Protein 7MIA (pdb70)

Secondary structure (DSSP, 8-state):
--HHHHH-TTEEEEEEEHHHHS---B-TTTT-SEEEEE-SPPP-PPP-TTS-HHHHHHHHHH---HHHHHHHHHHHS-HHHH-SS-HHHH---HHHHHHHHHHHTEEEEEEETTEEEEEEBTT-SEEEEEE----------TT---/---HHHHH-TTEEEEEEEHHHHS---B-TTTT-SEEEEE-SS---PPP-TTS-HHHHHHHHHH---HHHHHHHHHHHS-HHHH-SS-TTTT---HHHHHHHHHHHTEEEEEE-SS-EEEEEBTT-SEEEEEE----------TT---

Solvent-accessible surface area: 16242 Å² total; per-residue (Å²): 179,38,64,126,13,85,80,12,113,1,10,51,41,97,48,50,48,0,71,93,50,40,152,41,47,24,17,102,79,5,4,37,31,85,0,33,36,38,50,50,72,60,33,103,23,102,71,5,89,100,12,14,100,19,0,62,27,0,22,145,52,38,65,24,33,40,101,2,0,22,10,0,0,23,26,24,0,0,35,14,26,0,37,94,68,33,5,67,109,136,2,19,67,61,57,9,0,0,0,0,0,85,12,13,32,0,30,0,107,15,46,39,170,108,36,76,74,57,16,0,12,108,97,14,121,36,162,31,74,26,190,97,85,65,78,148,209,71,184,74,76,153,146,114,90,215,132,134,32,63,132,15,89,83,11,121,9,14,43,45,95,45,50,44,0,76,83,44,11,149,46,48,26,18,100,73,4,3,36,30,74,0,30,36,31,70,80,88,66,16,112,30,104,43,6,75,206,12,10,95,20,0,64,27,0,21,149,39,3,24,2,40,32,157,20,0,17,55,12,0,8,50,34,0,0,44,15,29,1,47,95,64,41,6,60,101,134,4,22,70,58,62,12,0,2,0,0,0,26,35,3,30,1,55,0,102,15,42,43,111,108,37,86,67,60,14,0,12,107,96,21,85,4,77,30,76,24,186,108,84,94,82,151,201,125,179,58,65,160,134,113,95,220

Nearest PDB structures (foldseek):
  7mia-assembly1_A  TM=1.007E+00  e=8.348E-33  Maize rayado fino virus
  7mic-assembly1_A  TM=9.103E-01  e=9.115E-27  Maize rayado fino virus
  6ypt-assembly2_C  TM=9.401E-01  e=1.972E-14  Turnip yellow mosaic virus
  5lwa-assembly2_B  TM=9.286E-01  e=6.492E-14  Turnip yellow mosaic virus
  7pl7-assembly1_A  TM=3.469E-01  e=1.023E+00  Saccharomyces cerevisiae

Organism: Maize rayado fino virus (isolate Costa Rica/Guapiles) (NCBI:txid652669)

Structure (mmCIF, N/CA/C/O backbone):
data_7MIA
#
_entry.id   7MIA
#
_cell.length_a   43.197
_cell.length_b   73.255
_cell.length_c   54.336
_cell.angle_alpha   90.000
_cell.angle_beta   90.940
_cell.angle_gamma   90.000
#
_symmetry.space_group_name_H-M   'P 1 21 1'
#
loop_
_entity.id
_entity.type
_entity.pdbx_description
1 polymer 'RNA replication protein'
2 water water
#
loop_
_atom_site.group_PDB
_atom_site.id
_atom_site.type_symbol
_atom_site.label_atom_id
_atom_site.label_alt_id
_atom_site.label_comp_id
_atom_site.label_asym_id
_atom_site.label_entity_id
_atom_site.label_seq_id
_atom_site.pdbx_PDB_ins_code
_atom_site.Cartn_x
_atom_site.Cartn_y
_atom_site.Cartn_z
_atom_site.occupancy
_atom_site.B_iso_or_equiv
_atom_site.auth_seq_id
_atom_site.auth_comp_id
_atom_site.auth_asym_id
_atom_site.auth_atom_id
_atom_site.pdbx_PDB_model_num
ATOM 1 N N . ASP A 1 9 ? -5.78952 -8.61990 14.64713 1.000 47.40438 9 ASP A N 1
ATOM 2 C CA . ASP A 1 9 ? -5.40661 -10.02009 14.79634 1.000 47.78115 9 ASP A CA 1
ATOM 3 C C . ASP A 1 9 ? -4.61934 -10.22853 16.08649 1.000 44.79064 9 ASP A C 1
ATOM 4 O O . ASP A 1 9 ? -3.47447 -9.79573 16.19671 1.000 50.37731 9 ASP A O 1
ATOM 9 N N . THR A 1 10 ? -5.23301 -10.90407 17.05831 1.000 44.36183 10 THR A N 1
ATOM 10 C CA . THR A 1 10 ? -4.63356 -11.11859 18.37141 1.000 38.41670 10 THR A CA 1
ATOM 11 C C . THR A 1 10 ? -4.36952 -12.59645 18.63394 1.000 36.09866 10 THR A C 1
ATOM 12 O O . THR A 1 10 ? -4.36196 -13.02932 19.78609 1.000 33.07762 10 THR A O 1
ATOM 16 N N . ALA A 1 11 ? -4.15493 -13.37747 17.57192 1.000 36.58497 11 ALA A N 1
ATOM 17 C CA . ALA A 1 11 ? -4.01385 -14.82380 17.71480 1.000 35.88690 11 ALA A CA 1
ATOM 18 C C . ALA A 1 11 ? -2.89454 -15.18484 18.68619 1.000 31.89289 11 ALA A C 1
ATOM 19 O O . ALA A 1 11 ? -3.11313 -15.92056 19.65716 1.000 26.97749 11 ALA A O 1
ATOM 21 N N . ARG A 1 12 ? -1.68429 -14.66763 18.44502 1.000 29.23183 12 ARG A N 1
ATOM 22 C CA . ARG A 1 12 ? -0.55788 -14.99825 19.31427 1.000 30.43755 12 ARG A CA 1
ATOM 23 C C . ARG A 1 12 ? -0.79177 -14.48964 20.73166 1.000 24.09261 12 ARG A C 1
ATOM 24 O O . ARG A 1 12 ? -0.43428 -15.15472 21.70951 1.000 23.57500 12 ARG A O 1
ATOM 32 N N . LEU A 1 13 ? -1.40963 -13.31860 20.85684 1.000 25.73737 13 LEU A N 1
ATOM 33 C CA . LEU A 1 13 ? -1.64244 -12.72463 22.16730 1.000 22.32990 13 LEU A CA 1
ATOM 34 C C . 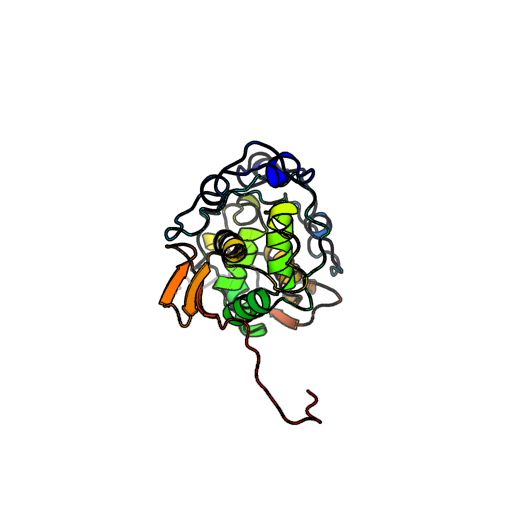LEU A 1 13 ? -2.69124 -13.50613 22.96431 1.000 23.29323 13 LEU A C 1
ATOM 35 O O . LEU A 1 13 ? -2.55536 -13.68043 24.18523 1.000 21.58382 13 LEU A O 1
ATOM 40 N N . ASP A 1 14 ? -3.75660 -13.97164 22.30168 1.000 22.50368 14 ASP A N 1
ATOM 41 C CA . ASP A 1 14 ? -4.74975 -14.77745 23.00702 1.000 23.15530 14 ASP A CA 1
ATOM 42 C C . ASP A 1 14 ? -4.18175 -16.13060 23.43506 1.000 20.14140 14 ASP A C 1
ATOM 43 O O . ASP A 1 14 ? -4.60787 -16.68211 24.45814 1.000 23.14216 14 ASP A O 1
ATOM 48 N N . ALA A 1 15 ? -3.21609 -16.66513 22.68837 1.000 22.06552 15 ALA A N 1
ATOM 49 C CA . ALA A 1 15 ? -2.61003 -17.96310 22.96892 1.000 20.11333 15 ALA A CA 1
ATOM 50 C C . ALA A 1 15 ? -1.39599 -17.88960 23.88680 1.000 22.64299 15 ALA A C 1
ATOM 51 O O . ALA A 1 15 ? -0.84768 -18.94159 24.24985 1.000 20.32605 15 ALA A O 1
ATOM 53 N N . ASP A 1 16 ? -0.97098 -16.69375 24.26102 1.000 20.98330 16 ASP A N 1
ATOM 54 C CA . ASP A 1 16 ? 0.25012 -16.48325 25.04410 1.000 20.29924 16 ASP A CA 1
ATOM 55 C C . ASP A 1 16 ? 0.11496 -17.06641 26.44344 1.000 16.74131 16 ASP A C 1
ATOM 56 O O . ASP A 1 16 ? -0.70400 -16.56991 27.23124 1.000 17.06655 16 ASP A O 1
ATOM 61 N N . PRO A 1 17 ? 0.90819 -18.07712 26.82345 1.000 17.29478 17 PRO A N 1
ATOM 62 C CA . PRO A 1 17 ? 0.78441 -18.60857 28.19025 1.000 18.63577 17 PRO A CA 1
ATOM 63 C C . PRO A 1 17 ? 1.28455 -17.65462 29.26868 1.000 20.55790 17 PRO A C 1
ATOM 64 O O . PRO A 1 17 ? 0.97102 -17.87908 30.44250 1.000 19.78567 17 PRO A O 1
ATOM 68 N N . SER A 1 18 ? 1.99954 -16.58113 28.91391 1.000 18.31298 18 SER A N 1
ATOM 69 C CA . SER A 1 18 ? 2.48197 -15.60311 29.88807 1.000 20.84374 18 SER A CA 1
ATOM 70 C C . SER A 1 18 ? 1.52477 -14.43222 30.08684 1.000 23.03598 18 SER A C 1
ATOM 71 O O . SER A 1 18 ? 1.85579 -13.51275 30.84677 1.000 24.04721 18 SER A O 1
ATOM 74 N N . ALA A 1 19 ? 0.36666 -14.43484 29.42274 1.000 18.77040 19 ALA A N 1
ATOM 75 C CA . ALA A 1 19 ? -0.62679 -13.37277 29.50989 1.000 23.96774 19 ALA A CA 1
ATOM 76 C C . ALA A 1 19 ? -1.85877 -13.81077 30.30363 1.000 24.94334 19 ALA A C 1
ATOM 77 O O . ALA A 1 19 ? -2.16295 -15.00065 30.42795 1.000 23.63280 19 ALA A O 1
ATOM 79 N N . SER A 1 20 ? -2.58562 -12.82209 30.82172 1.000 20.65328 20 SER A N 1
ATOM 80 C CA . SER A 1 20 ? -3.82955 -13.08198 31.53657 1.000 27.98094 20 SER A CA 1
ATOM 81 C C . SER A 1 20 ? -4.79889 -11.93048 31.29570 1.000 23.51881 20 SER A C 1
ATOM 82 O O . SER A 1 20 ? -4.40831 -10.85202 30.84805 1.000 21.32334 20 SER A O 1
ATOM 85 N N . GLY A 1 21 ? -6.07816 -12.17002 31.58097 1.000 23.07028 21 GLY A N 1
ATOM 86 C CA . GLY A 1 21 ? -7.08640 -11.14049 31.43104 1.000 26.71679 21 GLY A CA 1
ATOM 87 C C . GLY A 1 21 ? -7.35039 -10.74709 29.98754 1.000 24.45814 21 GLY A C 1
ATOM 88 O O . GLY A 1 21 ? -6.82783 -11.35759 29.05227 1.000 25.37744 21 GLY A O 1
ATOM 89 N N . PRO A 1 22 ? -8.16583 -9.71489 29.77860 1.000 23.59728 22 PRO A N 1
ATOM 90 C CA . PRO A 1 22 ? -8.57591 -9.35939 28.41968 1.000 24.81890 22 PRO A CA 1
ATOM 91 C C . PRO A 1 22 ? -7.51399 -8.56066 27.68340 1.000 24.87897 22 PRO A C 1
ATOM 92 O O . PRO A 1 22 ? -6.61009 -7.96640 28.27399 1.000 23.14922 22 PRO A O 1
ATOM 96 N N . VAL A 1 23 ? -7.64857 -8.57356 26.36315 1.000 22.23641 23 VAL A N 1
ATOM 97 C CA . VAL A 1 23 ? -6.81756 -7.77610 25.48181 1.000 23.48432 23 VAL A CA 1
ATOM 98 C C . VAL A 1 23 ? -7.26962 -6.32873 25.57393 1.000 25.60149 23 VAL A C 1
ATOM 99 O O . VAL A 1 23 ? -8.47105 -6.04292 25.53643 1.000 22.36733 23 VAL A O 1
ATOM 103 N N . MET A 1 24 ? -6.31276 -5.40915 25.68713 1.000 20.99045 24 MET A N 1
ATOM 104 C CA . MET A 1 24 ? -6.62620 -3.98316 25.66131 1.000 25.96962 24 MET A CA 1
ATOM 105 C C . MET A 1 24 ? -5.36692 -3.23293 25.23893 1.000 20.32058 24 MET A C 1
ATOM 106 O O . MET A 1 24 ? -4.28561 -3.81538 25.12880 1.000 17.34252 24 MET A O 1
ATOM 111 N N . GLU A 1 25 ? -5.51894 -1.93606 24.97240 1.000 22.02040 25 GLU A N 1
ATOM 112 C CA . GLU A 1 25 ? -4.33948 -1.12461 24.67712 1.000 20.84954 25 GLU A CA 1
ATOM 113 C C . GLU A 1 25 ? -3.49014 -0.95464 25.93700 1.000 18.17381 25 GLU A C 1
ATOM 114 O O . GLU A 1 25 ? -4.00240 -0.90595 27.05595 1.000 19.09395 25 GLU A O 1
ATOM 120 N N . PHE A 1 26 ? -2.17034 -0.86686 25.75575 1.000 18.89498 26 PHE A N 1
ATOM 121 C CA . PHE A 1 26 ? -1.30494 -0.72201 26.92654 1.000 15.99876 26 PHE A CA 1
ATOM 122 C C . PHE A 1 26 ? -1.65367 0.53721 27.71878 1.000 17.03122 26 PHE A C 1
ATOM 123 O O . PHE A 1 26 ? -1.68356 0.51541 28.95581 1.000 16.85775 26 PHE A O 1
ATOM 131 N N . ARG A 1 27 ? -1.96556 1.63719 27.02315 1.000 16.45252 27 ARG A N 1
ATOM 132 C CA . ARG A 1 27 ? -2.34326 2.86533 27.72828 1.000 18.73384 27 ARG A CA 1
ATOM 133 C C . ARG A 1 27 ? -3.64685 2.73154 28.51000 1.000 18.92035 27 ARG A C 1
ATOM 134 O O . ARG A 1 27 ? -3.92681 3.58278 29.36185 1.000 20.28058 27 ARG A O 1
ATOM 142 N N . GLU A 1 28 ? -4.45014 1.69469 28.25076 1.000 19.16210 28 GLU A N 1
ATOM 143 C CA . GLU A 1 28 ? -5.59640 1.37930 29.09977 1.000 22.48794 28 GLU A CA 1
ATOM 144 C C . GLU A 1 28 ? -5.24393 0.41918 30.22963 1.000 26.26668 28 GLU A C 1
ATOM 145 O O . GLU A 1 28 ? -5.83537 0.49463 31.31660 1.000 22.83777 28 GLU A O 1
ATOM 151 N N . LEU A 1 29 ? -4.31189 -0.50165 29.97592 1.000 23.35041 29 LEU A N 1
ATOM 152 C CA . LEU A 1 29 ? -3.86162 -1.43080 31.00457 1.000 22.53817 29 LEU A CA 1
ATOM 153 C C . LEU A 1 29 ? -3.09513 -0.71545 32.11320 1.000 22.37250 29 LEU A C 1
ATOM 154 O O . LEU A 1 29 ? -3.29753 -1.00915 33.29595 1.000 20.81254 29 LEU A O 1
ATOM 159 N N . GLN A 1 30 ? -2.19285 0.20151 31.75338 1.000 17.44434 30 GLN A N 1
ATOM 160 C CA . GLN A 1 30 ? -1.40157 0.98047 32.71530 1.000 17.55281 30 GLN A CA 1
ATOM 161 C C . GLN A 1 30 ? -1.66211 2.45920 32.44025 1.000 22.81799 30 GLN A C 1
ATOM 162 O O . GLN A 1 30 ? -0.88585 3.10757 31.73221 1.000 16.61749 30 GLN A O 1
ATOM 168 N N . LYS A 1 31 ? -2.72937 2.99199 33.03304 1.000 19.52511 31 LYS A N 1
ATOM 169 C CA . LYS A 1 31 ? -3.15750 4.35064 32.71270 1.000 20.27298 31 LYS A CA 1
ATOM 170 C C . LYS A 1 31 ? -2.10340 5.37150 33.14293 1.000 17.92090 31 LYS A C 1
ATOM 171 O O . LYS A 1 31 ? -1.34788 5.16213 34.09591 1.000 18.69354 31 LYS A O 1
ATOM 177 N N . GLY A 1 32 ? -2.02981 6.47026 32.39725 1.000 18.70029 32 GLY A N 1
ATOM 178 C CA . GLY A 1 32 ? -1.05873 7.51253 32.68288 1.000 16.37159 32 GLY A CA 1
ATOM 179 C C . GLY A 1 32 ? -1.30478 8.67570 31.74388 1.000 18.81474 32 GLY A C 1
ATOM 180 O O . GLY A 1 32 ? -2.18038 8.62185 30.87624 1.000 18.36211 32 GLY A O 1
ATOM 181 N N . ALA A 1 33 ? -0.51015 9.73243 31.91577 1.000 17.31726 33 ALA A N 1
ATOM 182 C CA . ALA A 1 33 ? -0.65719 10.93494 31.08221 1.000 18.71564 33 ALA A CA 1
ATOM 183 C C . ALA A 1 33 ? 0.13221 10.80618 29.77233 1.000 21.40708 33 ALA A C 1
ATOM 184 O O . ALA A 1 33 ? 1.06302 11.56271 29.48660 1.000 17.22037 33 ALA A O 1
ATOM 186 N N . TYR A 1 34 ? -0.29257 9.84777 28.94763 1.000 18.05916 34 TYR A N 1
ATOM 187 C CA . TYR A 1 34 ? 0.43794 9.50744 27.73136 1.000 18.20133 34 TYR A CA 1
ATOM 188 C C . TYR A 1 34 ? 0.34489 10.60023 26.67003 1.000 20.93203 34 TYR A C 1
ATOM 189 O O . TYR A 1 34 ? -0.69518 11.24030 26.50742 1.000 20.38596 34 TYR A O 1
ATOM 198 N N . ILE A 1 35 ? 1.43229 10.77983 25.91985 1.000 16.73722 35 ILE A N 1
ATOM 199 C CA . ILE A 1 35 ? 1.44873 11.66392 24.75698 1.000 19.06245 35 ILE A CA 1
ATOM 200 C C . ILE A 1 35 ? 0.87867 10.87558 23.58389 1.000 19.54851 35 ILE A C 1
ATOM 201 O O . ILE A 1 35 ? 1.50407 9.92510 23.11338 1.000 20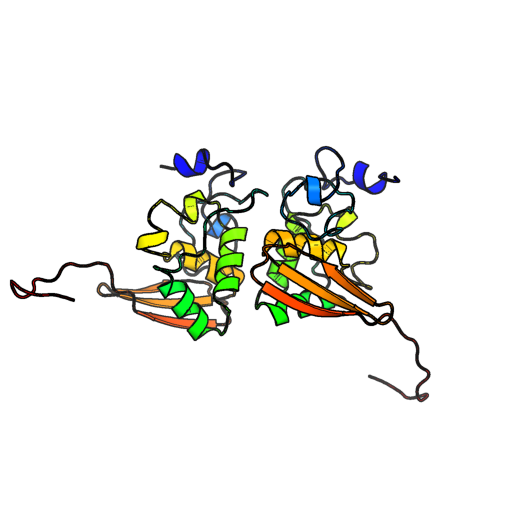.22734 35 ILE A O 1
ATOM 206 N N . GLU A 1 36 ? -0.31474 11.25092 23.12079 1.000 17.11047 36 GLU A N 1
ATOM 207 C CA . GLU A 1 36 ? -0.94695 10.52525 22.02257 1.000 21.64081 36 GLU A CA 1
ATOM 208 C C . GLU A 1 36 ? 0.03736 10.41228 20.85693 1.000 19.21591 36 GLU A C 1
ATOM 209 O O . GLU A 1 36 ? 0.69169 11.40442 20.51288 1.000 19.33715 36 GLU A O 1
ATOM 212 N N . PRO A 1 37 ? 0.19018 9.22737 20.23893 1.000 20.33314 37 PRO A N 1
ATOM 213 C CA . PRO A 1 37 ? -0.50866 7.94918 20.42989 1.000 20.32890 37 PRO A CA 1
ATOM 214 C C . PRO A 1 37 ? 0.26282 6.90123 21.26794 1.000 20.84251 37 PRO A C 1
ATOM 215 O O . PRO A 1 37 ? 0.04759 5.70211 21.04833 1.000 20.20402 37 PRO A O 1
ATOM 219 N N . THR A 1 38 ? 1.10446 7.34185 22.21290 1.000 19.69664 38 THR A N 1
ATOM 220 C CA . THR A 1 38 ? 1.91770 6.42098 23.00679 1.000 15.99720 38 THR A CA 1
ATOM 221 C C . THR A 1 38 ? 1.04796 5.36863 23.66789 1.000 19.15980 38 THR A C 1
ATOM 222 O O . THR A 1 38 ? 0.05503 5.69115 24.32158 1.000 16.70539 38 THR A O 1
ATOM 226 N N . GLY A 1 39 ? 1.43662 4.10570 23.49870 1.000 17.89246 39 GLY A N 1
ATOM 227 C CA . GLY A 1 39 ? 0.76717 3.03039 24.19841 1.000 16.69412 39 GLY A CA 1
ATOM 228 C C . GLY A 1 39 ? -0.49891 2.54341 23.54404 1.000 17.22606 39 GLY A C 1
ATOM 229 O O . GLY A 1 39 ? -1.27631 1.82179 24.18093 1.000 18.63510 39 GLY A O 1
ATOM 230 N N . ALA A 1 40 ? -0.73562 2.89701 22.27925 1.000 17.84538 40 ALA A N 1
ATOM 231 C CA . ALA A 1 40 ? -1.99274 2.48707 21.66228 1.000 22.21426 40 ALA A CA 1
ATOM 232 C C . ALA A 1 40 ? -2.01733 0.99221 21.33389 1.000 21.28889 40 ALA A C 1
ATOM 233 O O . ALA A 1 40 ? -3.10204 0.41966 21.19722 1.000 26.58285 40 ALA A O 1
ATOM 235 N N . PHE A 1 41 ? -0.85987 0.34018 21.26929 1.000 18.17336 41 PHE A N 1
ATOM 236 C CA . PHE A 1 41 ? -0.77964 -1.04085 20.80402 1.000 18.97825 41 PHE A CA 1
ATOM 237 C C . PHE A 1 41 ? -1.51215 -1.99673 21.75022 1.000 18.44166 41 PHE A C 1
ATOM 238 O O . PHE A 1 41 ? -1.60975 -1.76025 22.95637 1.000 19.31737 41 PHE A O 1
ATOM 246 N N . LEU A 1 42 ? -2.02576 -3.09653 21.19192 1.000 17.99305 42 LEU A N 1
ATOM 247 C CA . LEU A 1 42 ? -2.77844 -4.07446 21.97938 1.000 18.86122 42 LEU A CA 1
ATOM 248 C C . LEU A 1 42 ? -1.84646 -4.96156 22.79674 1.000 19.70327 42 LEU A C 1
ATOM 249 O O . LEU A 1 42 ? -0.76320 -5.34142 22.33336 1.000 18.37519 42 LEU A O 1
ATOM 254 N N . THR A 1 43 ? -2.28476 -5.31643 24.00521 1.000 17.21216 43 THR A N 1
ATOM 255 C CA . THR A 1 43 ? -1.47891 -6.13989 24.89996 1.000 14.79298 43 THR A CA 1
ATOM 256 C C . THR A 1 43 ? -2.40703 -6.85277 25.87710 1.000 16.50853 43 THR A C 1
ATOM 257 O O . THR A 1 43 ? -3.63318 -6.72662 25.81418 1.000 20.90101 43 THR A O 1
ATOM 261 N N . ARG A 1 44 ? -1.80660 -7.63526 26.76690 1.000 16.41690 44 ARG A N 1
ATOM 262 C CA . ARG A 1 44 ? -2.51532 -8.22578 27.88616 1.000 17.10956 44 ARG A CA 1
ATOM 263 C C . ARG A 1 44 ? -1.64392 -8.07249 29.11427 1.000 17.97402 44 ARG A C 1
ATOM 264 O O . ARG A 1 44 ? -0.43592 -7.87500 29.00998 1.000 18.43083 44 ARG A O 1
ATOM 272 N N . ALA A 1 45 ? -2.27315 -8.12849 30.28335 1.000 21.89530 45 ALA A N 1
ATOM 273 C CA . ALA A 1 45 ? -1.50032 -8.21838 31.51014 1.000 22.34799 45 ALA A CA 1
ATOM 274 C C . ALA A 1 45 ? -0.58032 -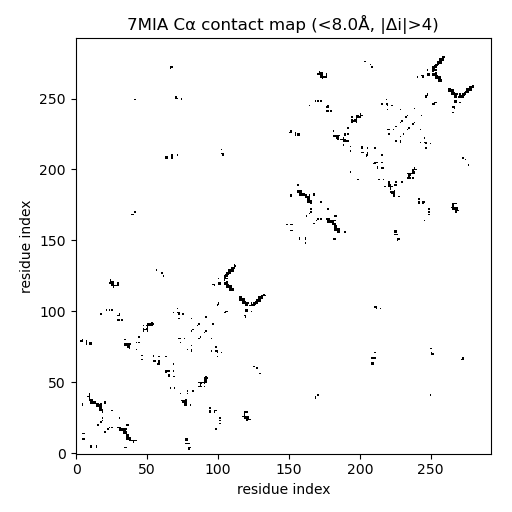9.42562 31.43817 1.000 26.15532 45 ALA A C 1
ATOM 275 O O . ALA A 1 45 ? -0.89980 -10.44044 30.81296 1.000 21.09290 45 ALA A O 1
ATOM 277 N N . ARG A 1 46 ? 0.59197 -9.29169 32.05109 1.000 24.47228 46 ARG A N 1
ATOM 278 C CA . ARG A 1 46 ? 1.49897 -10.41243 32.22953 1.000 28.55859 46 ARG A CA 1
ATOM 279 C C . ARG A 1 46 ? 1.12872 -11.13235 33.51467 1.000 30.74957 46 ARG A C 1
ATOM 280 O O . ARG A 1 46 ? 0.93639 -10.48879 34.55230 1.000 37.52604 46 ARG A O 1
ATOM 288 N N . ASN A 1 47 ? 1.02196 -12.45413 33.45130 1.000 27.96913 47 ASN A N 1
ATOM 289 C CA . ASN A 1 47 ? 0.81180 -13.22589 34.66742 1.000 34.55868 47 ASN A CA 1
ATOM 290 C C . ASN A 1 47 ? 2.16848 -13.57115 35.29780 1.000 38.22279 47 ASN A C 1
ATOM 291 O O . ASN A 1 47 ? 3.17671 -12.90043 35.04701 1.000 36.11987 47 ASN A O 1
ATOM 296 N N . SER A 1 48 ? 2.21436 -14.64327 36.09852 1.000 32.57527 48 SER A N 1
ATOM 297 C CA . SER A 1 48 ? 3.38219 -14.97164 36.91431 1.000 35.69641 48 SER A CA 1
ATOM 298 C C . SER A 1 48 ? 4.48939 -15.67966 36.14378 1.000 36.82823 48 SER A C 1
ATOM 299 O O . SER A 1 48 ? 5.60172 -15.80267 36.67553 1.000 33.44105 48 SER A O 1
ATOM 302 N N . VAL A 1 49 ? 4.20532 -16.18405 34.93906 1.000 32.37074 49 VAL A N 1
ATOM 303 C CA . VAL A 1 49 ? 5.20910 -16.91867 34.17782 1.000 35.38938 49 VAL A CA 1
ATOM 304 C C . VAL A 1 49 ? 6.43816 -16.04979 33.97439 1.000 34.66355 49 VAL A C 1
ATOM 305 O O . VAL A 1 49 ? 6.33582 -14.88837 33.56089 1.000 38.02440 49 VAL A O 1
ATOM 309 N N . SER A 1 50 ? 7.60985 -16.60309 34.29084 1.000 36.00195 50 SER A N 1
ATOM 310 C CA . SER A 1 50 ? 8.86278 -15.87074 34.13963 1.000 43.20916 50 SER A CA 1
ATOM 311 C C . SER A 1 50 ? 9.30970 -15.93308 32.68423 1.000 38.83316 50 SER A C 1
ATOM 312 O O . SER A 1 50 ? 9.27269 -17.00065 32.06026 1.000 37.49424 50 SER A O 1
ATOM 314 N N . SER A 1 51 ? 9.70027 -14.78718 32.13121 1.000 40.88957 51 SER A N 1
ATOM 315 C CA . SER A 1 51 ? 10.07198 -14.75300 30.72142 1.000 3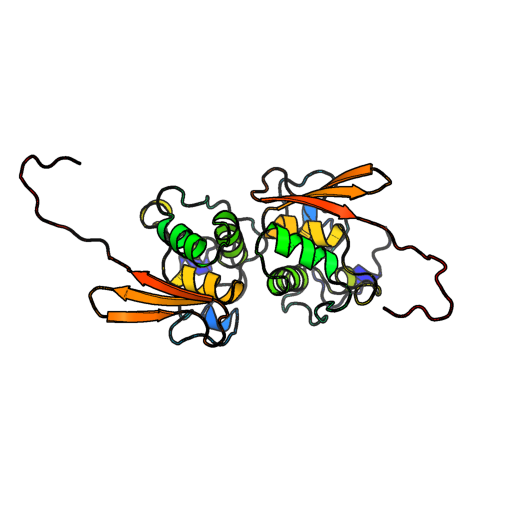6.53468 51 SER A CA 1
ATOM 316 C C . SER A 1 51 ? 11.37045 -15.49836 30.49189 1.000 36.80561 51 SER A C 1
ATOM 317 O O . SER A 1 51 ? 12.36936 -15.26545 31.18027 1.000 39.17352 51 SER A O 1
ATOM 320 N N . SER A 1 52 ? 11.35440 -16.39230 29.51241 1.000 38.16402 52 SER A N 1
ATOM 321 C CA . SER A 1 52 ? 12.59613 -16.97012 29.03308 1.000 44.47299 52 SER A CA 1
ATOM 322 C C . SER A 1 52 ? 13.34154 -16.02638 28.09718 1.000 42.87555 52 SER A C 1
ATOM 323 O O . SER A 1 52 ? 14.55800 -16.17920 27.92880 1.000 42.36370 52 SER A O 1
ATOM 326 N N . ILE A 1 53 ? 12.64457 -15.05366 27.50787 1.000 40.24676 53 ILE A N 1
ATOM 327 C CA . ILE A 1 53 ? 13.17509 -14.25258 26.40622 1.000 31.07393 53 ILE A CA 1
ATOM 328 C C . ILE A 1 53 ? 14.46884 -13.56775 26.82895 1.000 27.20999 53 ILE A C 1
ATOM 329 O O . ILE A 1 53 ? 14.47960 -12.75796 27.76854 1.000 26.86913 53 ILE A O 1
ATOM 334 N N . PRO A 1 54 ? 15.57721 -13.87184 26.16878 1.000 29.21438 54 PRO A N 1
ATOM 335 C CA . PRO A 1 54 ? 16.86132 -13.28846 26.56795 1.000 27.34328 54 PRO A CA 1
ATOM 336 C C . PRO A 1 54 ? 16.98290 -11.82635 26.15959 1.000 24.07785 54 PRO A C 1
ATOM 337 O O . PRO A 1 54 ? 16.36200 -11.35271 25.20086 1.000 25.14500 54 PRO A O 1
ATOM 341 N N . TYR A 1 55 ? 17.83664 -11.13072 26.89340 1.000 20.88420 55 TYR A N 1
ATOM 342 C CA . TYR A 1 55 ? 18.23278 -9.78080 26.53093 1.000 23.09453 55 TYR A CA 1
ATOM 343 C C . TYR A 1 55 ? 18.64857 -9.74266 25.05984 1.000 26.41768 55 TYR A C 1
ATOM 344 O O . TYR A 1 55 ? 19.42561 -10.60500 24.61835 1.000 21.66807 55 TYR A O 1
ATOM 353 N N . PRO A 1 56 ? 18.15019 -8.79006 24.26819 1.000 21.85126 56 PRO A N 1
ATOM 354 C CA . PRO A 1 56 ? 18.48324 -8.76474 22.82388 1.000 22.16269 56 PRO A CA 1
ATOM 355 C C . PRO A 1 56 ? 19.87535 -8.18879 22.58489 1.000 24.00248 56 PRO A C 1
ATOM 356 O O . PRO A 1 56 ? 20.06888 -7.04507 22.17044 1.000 19.67882 56 PRO A O 1
ATOM 360 N N . ALA A 1 57 ? 20.88341 -9.02085 22.86380 1.000 25.24358 57 ALA A N 1
ATOM 361 C CA . ALA A 1 57 ? 22.25769 -8.52884 22.94461 1.000 25.60993 57 ALA A CA 1
ATOM 362 C C . ALA A 1 57 ? 22.77028 -8.00765 21.60756 1.000 26.28620 57 ALA A C 1
ATOM 363 O O . ALA A 1 57 ? 23.61222 -7.10592 21.58443 1.000 29.98079 57 ALA A O 1
ATOM 365 N N . ARG A 1 58 ? 22.27635 -8.53869 20.49353 1.000 22.27705 58 ARG A N 1
ATOM 366 C CA . ARG A 1 58 ? 22.71158 -8.09589 19.17404 1.000 29.96986 58 ARG A CA 1
ATOM 367 C C . ARG A 1 58 ? 21.77040 -7.06790 18.54376 1.000 29.52113 58 ARG A C 1
ATOM 368 O O . ARG A 1 58 ? 21.98292 -6.67246 17.39207 1.000 30.51310 58 ARG A O 1
ATOM 370 N N . ALA A 1 59 ? 20.74905 -6.61356 19.26440 1.000 29.59941 59 ALA A N 1
ATOM 371 C CA . ALA A 1 59 ? 19.80946 -5.63687 18.71203 1.000 23.88198 59 ALA A CA 1
ATOM 372 C C . ALA A 1 59 ? 19.29502 -4.72323 19.82401 1.000 24.65054 59 ALA A C 1
ATOM 373 O O . ALA A 1 59 ? 18.09375 -4.49336 19.97122 1.000 22.48952 59 ALA A O 1
ATOM 375 N N . ALA A 1 60 ? 20.21113 -4.16748 20.60952 1.000 22.60439 60 ALA A N 1
ATOM 376 C CA . ALA A 1 60 ? 19.85791 -3.47282 21.83760 1.000 24.16914 60 ALA A CA 1
ATOM 377 C C . ALA A 1 60 ? 19.92502 -1.95442 21.70595 1.000 21.07177 60 ALA A C 1
ATOM 378 O O . ALA A 1 60 ? 19.93161 -1.26008 22.72655 1.000 22.22275 60 ALA A O 1
ATOM 380 N N . CYS A 1 61 ? 19.93995 -1.42195 20.47885 1.000 22.07212 61 CYS A N 1
ATOM 381 C CA . CYS A 1 61 ? 20.23598 0.00010 20.30425 1.000 24.07497 61 CYS A CA 1
ATOM 382 C C . CYS A 1 61 ? 19.24699 0.89274 21.05007 1.000 21.80282 61 CYS A C 1
ATOM 383 O O . CYS A 1 61 ? 19.63477 1.93824 21.58921 1.000 20.92132 61 CYS A O 1
ATOM 386 N N . LEU A 1 62 ? 17.96841 0.51404 21.10559 1.000 20.10712 62 LEU A N 1
ATOM 387 C CA . LEU A 1 62 ? 17.02572 1.39374 21.80195 1.000 19.05364 62 LEU A CA 1
ATOM 388 C C . LEU A 1 62 ? 17.29134 1.40190 23.29953 1.000 19.79637 62 LEU A C 1
ATOM 389 O O . LEU A 1 62 ? 17.21495 2.45566 23.94490 1.000 17.17331 62 LEU A O 1
ATOM 394 N N . LEU A 1 63 ? 17.58158 0.23303 23.87913 1.000 16.18780 63 LEU A N 1
ATOM 395 C CA . LEU A 1 63 ? 17.97029 0.19582 25.28642 1.000 19.12184 63 LEU A CA 1
ATOM 396 C C . LEU A 1 63 ? 19.22178 1.02557 25.53573 1.000 17.40049 63 LEU A C 1
ATOM 397 O O . LEU A 1 63 ? 19.30271 1.75042 26.52865 1.000 15.53073 63 LEU A O 1
ATOM 402 N N . VAL A 1 64 ? 20.22364 0.89710 24.66405 1.000 16.18761 64 VAL A N 1
ATOM 403 C CA . VAL A 1 64 ? 21.45181 1.66830 24.83043 1.000 18.33723 64 VAL A CA 1
ATOM 404 C C . VAL A 1 64 ? 21.15114 3.16363 24.78057 1.000 18.86266 64 VAL A C 1
ATOM 405 O O . VAL A 1 64 ? 21.62626 3.94160 25.61814 1.000 18.30692 64 VAL A O 1
ATOM 409 N N . ALA A 1 65 ? 20.33562 3.58763 23.81435 1.000 16.98028 65 ALA A N 1
ATOM 410 C CA . ALA A 1 65 ? 20.04192 5.01336 23.69302 1.000 16.76192 65 ALA A CA 1
ATOM 411 C C . ALA A 1 65 ? 19.36449 5.54868 24.95192 1.000 19.35994 65 ALA A C 1
ATOM 412 O O . ALA A 1 65 ? 19.73921 6.60874 25.47468 1.000 17.98780 65 ALA A O 1
ATOM 414 N N . VAL A 1 66 ? 18.34842 4.83503 25.44621 1.000 17.10617 66 VAL A N 1
ATOM 415 C CA . VAL A 1 66 ? 17.64108 5.28404 26.64570 1.000 16.34566 66 VAL A CA 1
ATOM 416 C C . VAL A 1 66 ? 18.55937 5.23619 27.86331 1.000 15.84060 66 VAL A C 1
ATOM 417 O O . VAL A 1 66 ? 18.50719 6.11025 28.73351 1.000 16.46680 66 VAL A O 1
ATOM 421 N N . SER A 1 67 ? 19.39995 4.20054 27.95460 1.000 17.73079 67 SER A N 1
ATOM 422 C CA . SER A 1 67 ? 20.35172 4.09840 29.05711 1.000 16.72737 67 SER A CA 1
ATOM 423 C C . SER A 1 67 ? 21.31244 5.28166 29.07231 1.000 18.77038 67 SER A C 1
ATOM 424 O O . SER A 1 67 ? 21.55960 5.88290 30.12203 1.000 19.81396 67 SER A O 1
ATOM 427 N N . GLN A 1 68 ? 21.88808 5.61395 27.91426 1.000 19.75241 68 GLN A N 1
ATOM 428 C CA . GLN A 1 68 ? 22.80207 6.75189 27.84716 1.000 21.00323 68 GLN A CA 1
ATOM 429 C C . GLN A 1 68 ? 22.10382 8.05744 28.21705 1.000 21.62331 68 GLN A C 1
ATOM 430 O O . GLN A 1 68 ? 22.71382 8.93487 28.84206 1.000 19.58961 68 GLN A O 1
ATOM 436 N N . ALA A 1 69 ? 20.82222 8.19657 27.86729 1.000 18.65467 69 ALA A N 1
ATOM 437 C CA . ALA A 1 69 ? 20.11815 9.44976 28.10911 1.000 22.01829 69 ALA A CA 1
ATOM 438 C C . ALA A 1 69 ? 19.74583 9.64413 29.57887 1.000 21.32036 69 ALA A C 1
ATOM 439 O O . ALA A 1 69 ? 19.64913 10.78461 30.03769 1.000 20.02279 69 ALA A O 1
ATOM 441 N N . THR A 1 70 ? 19.53768 8.55537 30.32244 1.000 17.19122 70 THR A N 1
ATOM 442 C CA . THR A 1 70 ? 18.93519 8.59673 31.64911 1.000 18.74928 70 THR A CA 1
ATOM 443 C C . THR A 1 70 ? 19.83008 8.07963 32.76220 1.000 20.45981 70 THR A C 1
ATOM 444 O O . THR A 1 70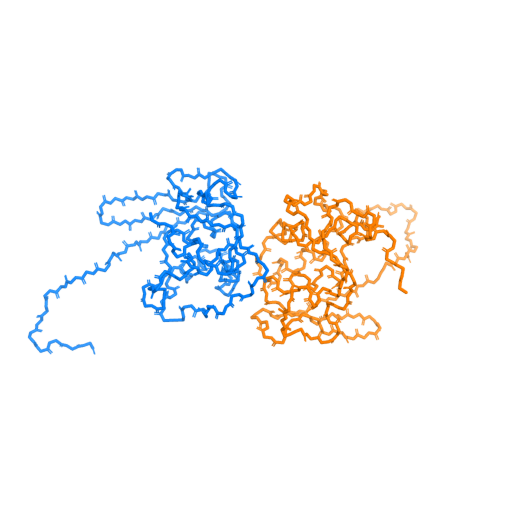 ? 19.48829 8.27394 33.93600 1.000 20.09871 70 THR A O 1
ATOM 448 N N . GLY A 1 71 ? 20.92080 7.37965 32.43809 1.000 18.52837 71 GLY A N 1
ATOM 449 C CA . GLY A 1 71 ? 21.69520 6.67631 33.43535 1.000 17.29866 71 GLY A CA 1
ATOM 450 C C . GLY A 1 71 ? 21.07356 5.38214 33.93202 1.000 24.08338 71 GLY A C 1
ATOM 451 O O . GLY A 1 71 ? 21.63186 4.75796 34.83855 1.000 20.08575 71 GLY A O 1
ATOM 452 N N . LEU A 1 72 ? 19.94075 4.96164 33.37798 1.000 15.66234 72 LEU A N 1
ATOM 453 C CA . LEU A 1 72 ? 19.32496 3.70557 33.78465 1.000 17.34675 72 LEU A CA 1
ATOM 454 C C . LEU A 1 72 ? 20.08607 2.53347 33.17239 1.000 16.12209 72 LEU A C 1
ATOM 455 O O . LEU A 1 72 ? 20.31466 2.52109 31.95448 1.000 17.07505 72 LEU A O 1
ATOM 460 N N . PRO A 1 73 ? 20.49339 1.53784 33.96726 1.000 18.61024 73 PRO A N 1
ATOM 461 C CA . PRO A 1 73 ? 21.21155 0.38894 33.39886 1.000 18.39125 73 PRO A CA 1
ATOM 462 C C . PRO A 1 73 ? 20.33888 -0.34741 32.39210 1.000 20.04526 73 PRO A C 1
ATOM 463 O O . PRO A 1 73 ? 19.12101 -0.43802 32.56061 1.000 16.47471 73 PRO A O 1
ATOM 467 N N . THR A 1 74 ? 20.96841 -0.86424 31.32630 1.000 17.86387 74 THR A N 1
ATOM 468 C CA . THR A 1 74 ? 20.18510 -1.55844 30.31131 1.000 15.93739 74 THR A CA 1
ATOM 469 C C . THR A 1 74 ? 19.49056 -2.78053 30.90042 1.000 17.40367 74 THR A C 1
ATOM 470 O O . THR A 1 74 ? 18.34931 -3.08880 30.53350 1.000 17.21145 74 THR A O 1
ATOM 474 N N . ARG A 1 75 ? 20.15624 -3.49416 31.82111 1.000 18.81528 75 ARG A N 1
ATOM 475 C CA . ARG A 1 75 ? 19.51177 -4.66918 32.41082 1.000 16.45812 75 ARG A CA 1
ATOM 476 C C . ARG A 1 75 ? 18.26153 -4.28391 33.19541 1.000 18.80917 75 ARG A C 1
ATOM 477 O O . ARG A 1 75 ? 17.30786 -5.07473 33.28019 1.000 15.85213 75 ARG A O 1
ATOM 485 N N . THR A 1 76 ? 18.23619 -3.06754 33.75223 1.000 12.68562 76 THR A N 1
ATOM 486 C CA . THR A 1 76 ? 17.05502 -2.61304 34.47648 1.000 16.41279 76 THR A CA 1
ATOM 487 C C . THR A 1 76 ? 15.91637 -2.30330 33.52003 1.000 14.83211 76 THR A C 1
ATOM 488 O O . THR A 1 76 ? 14.75608 -2.65366 33.78012 1.000 15.48156 76 THR A O 1
ATOM 492 N N . LEU A 1 77 ? 16.22743 -1.60512 32.42901 1.000 14.90911 77 LEU A N 1
ATOM 493 C CA . LEU A 1 77 ? 15.23600 -1.39577 31.38280 1.000 15.93558 77 LEU A CA 1
ATOM 494 C C . LEU A 1 77 ? 14.66098 -2.72726 30.92103 1.000 15.67806 77 LEU A C 1
ATOM 495 O O . LEU A 1 77 ? 13.44225 -2.87692 30.78977 1.000 14.04798 77 LEU A O 1
ATOM 500 N N . TRP A 1 78 ? 15.53649 -3.71250 30.68017 1.000 14.81595 78 TRP A N 1
ATOM 501 C CA . TRP A 1 78 ? 15.07738 -5.00395 30.18327 1.000 15.57958 78 TRP A CA 1
ATOM 502 C C . TRP A 1 78 ? 14.23521 -5.72453 31.22400 1.000 14.96049 78 TRP A C 1
ATOM 503 O O . TRP A 1 78 ? 13.21966 -6.34119 30.88409 1.000 17.50341 78 TRP A O 1
ATOM 514 N N . ALA A 1 79 ? 14.66488 -5.69308 32.49094 1.000 14.71542 79 ALA A N 1
ATOM 515 C CA . ALA A 1 79 ? 13.89011 -6.32482 33.55800 1.000 16.87111 79 ALA A CA 1
ATOM 516 C C . ALA A 1 79 ? 12.49042 -5.72666 33.65896 1.000 17.11778 79 ALA A C 1
ATOM 517 O O . ALA A 1 79 ? 11.49642 -6.45731 33.83566 1.000 14.58853 79 ALA A O 1
ATOM 519 N N . ALA A 1 80 ? 12.39182 -4.39830 33.53833 1.000 14.52213 80 ALA A N 1
ATOM 520 C CA . ALA A 1 80 ? 11.09228 -3.73221 33.60344 1.000 13.16207 80 ALA A CA 1
ATOM 521 C C . ALA A 1 80 ? 10.19587 -4.16732 32.45939 1.000 16.68377 80 ALA A C 1
ATOM 522 O O . ALA A 1 80 ? 8.98585 -4.36637 32.64287 1.000 15.71011 80 ALA A O 1
ATOM 524 N N . LEU A 1 81 ? 10.76596 -4.27919 31.25578 1.000 14.10144 81 LEU A N 1
ATOM 525 C CA . LEU A 1 81 ? 9.98757 -4.75523 30.11970 1.000 13.31087 81 LEU A CA 1
ATOM 526 C C . LEU A 1 81 ? 9.49220 -6.18000 30.35200 1.000 16.25026 81 LEU A C 1
ATOM 527 O O . LEU A 1 81 ? 8.31695 -6.48299 30.11849 1.000 17.21581 81 LEU A O 1
ATOM 532 N N . CYS A 1 82 ? 10.38696 -7.06842 30.81005 1.000 16.17021 82 CYS A N 1
ATOM 533 C CA . CYS A 1 82 ? 10.02560 -8.47136 31.03129 1.000 18.10834 82 CYS A CA 1
ATOM 534 C C . CYS A 1 82 ? 8.93006 -8.64153 32.08375 1.000 19.06969 82 CYS A C 1
ATOM 535 O O . CYS A 1 82 ? 8.19953 -9.64548 32.06394 1.000 19.88873 82 CYS A O 1
ATOM 538 N N . ALA A 1 83 ? 8.81892 -7.70719 33.02672 1.000 16.29395 83 ALA A N 1
ATOM 539 C CA . ALA A 1 83 ? 7.78972 -7.76282 34.05952 1.000 16.33487 83 ALA A CA 1
ATOM 540 C C . ALA A 1 83 ? 6.45862 -7.16451 33.61583 1.000 17.41000 83 ALA A C 1
ATOM 541 O O . ALA A 1 83 ? 5.44846 -7.35668 34.29822 1.000 16.85123 83 ALA A O 1
ATOM 543 N N . ASN A 1 84 ? 6.41790 -6.45852 32.49415 1.000 14.85389 84 ASN A N 1
ATOM 544 C CA . ASN A 1 84 ? 5.24811 -5.66277 32.17158 1.000 17.75357 84 ASN A CA 1
ATOM 545 C C . ASN A 1 84 ? 4.62427 -5.95890 30.82141 1.000 16.90329 84 ASN A C 1
ATOM 546 O O . ASN A 1 84 ? 3.51646 -5.46534 30.55438 1.000 19.24044 84 ASN A O 1
ATOM 551 N N . LEU A 1 85 ? 5.29182 -6.73910 29.96981 1.000 16.20567 85 LEU A N 1
ATOM 552 C CA . LEU A 1 85 ? 4.78126 -7.18448 28.68497 1.000 16.51174 85 LEU A CA 1
ATOM 553 C C . LEU A 1 85 ? 4.73519 -8.70522 28.65276 1.000 15.28917 85 LEU A C 1
ATOM 554 O O . LEU A 1 85 ? 5.65590 -9.34987 29.15838 1.000 16.86132 85 LEU A O 1
ATOM 559 N N . PRO A 1 86 ? 3.71561 -9.31117 28.05333 1.000 16.18184 86 PRO A N 1
ATOM 560 C CA . PRO A 1 86 ? 3.75193 -10.76149 27.84161 1.000 15.44611 86 PRO A CA 1
ATOM 561 C C . PRO A 1 86 ? 4.70211 -11.08846 26.70139 1.000 18.18268 86 PRO A C 1
ATOM 562 O O . PRO A 1 86 ? 5.04492 -10.22888 25.88565 1.000 15.81932 86 PRO A O 1
ATOM 566 N N . ASP A 1 87 ? 5.15983 -12.34737 26.68043 1.000 14.00528 87 ASP A N 1
ATOM 567 C CA . ASP A 1 87 ? 6.23219 -12.73500 25.76460 1.000 18.40373 87 ASP A CA 1
ATOM 568 C C . ASP A 1 87 ? 5.87542 -12.43566 24.31527 1.000 18.10619 87 ASP A C 1
ATOM 569 O O . ASP A 1 87 ? 6.75252 -12.08762 23.51349 1.000 20.75123 87 ASP A O 1
ATOM 574 N N . SER A 1 88 ? 4.59979 -12.58656 23.95401 1.000 16.90467 88 SER A N 1
ATOM 575 C CA . SER A 1 88 ? 4.22515 -12.43571 22.55474 1.000 22.39572 88 SER A CA 1
ATOM 576 C C . SER A 1 88 ? 4.29121 -10.98690 22.10109 1.000 20.07253 88 SER A C 1
ATOM 577 O O . SER A 1 88 ? 4.38576 -10.73555 20.89575 1.000 20.09444 88 SER A O 1
ATOM 580 N N . VAL A 1 89 ? 4.23571 -10.03810 23.02957 1.000 16.70955 89 VAL A N 1
ATOM 581 C CA . VAL A 1 89 ? 4.44632 -8.62884 22.67322 1.000 17.79086 89 VAL A CA 1
ATOM 582 C C . VAL A 1 89 ? 5.91093 -8.23400 22.82196 1.000 19.23641 89 VAL A C 1
ATOM 583 O O . VAL A 1 89 ? 6.42645 -7.43358 22.03418 1.000 19.52207 89 VAL A O 1
ATOM 587 N N . LEU A 1 90 ? 6.58736 -8.79399 23.83081 1.000 17.22462 90 LEU A N 1
ATOM 588 C CA . LEU A 1 90 ? 8.02630 -8.59150 23.99895 1.000 19.26151 90 LEU A CA 1
ATOM 589 C C . LEU A 1 90 ? 8.79069 -9.03981 22.75119 1.000 23.53817 90 LEU A C 1
ATOM 590 O O . LEU A 1 90 ? 9.63800 -8.30771 22.22092 1.000 19.50374 90 LEU A O 1
ATOM 595 N N . ASP A 1 91 ? 8.47225 -10.23057 22.23949 1.000 22.14298 91 ASP A N 1
ATOM 596 C CA . ASP A 1 91 ? 9.13125 -10.77907 21.05773 1.000 23.41784 91 ASP A CA 1
ATOM 597 C C . ASP A 1 91 ? 8.03805 -11.24336 20.09711 1.000 25.62389 91 ASP A C 1
ATOM 598 O O . ASP A 1 91 ? 7.42090 -12.29588 20.29974 1.000 23.51825 91 ASP A O 1
ATOM 603 N N . ASP A 1 92 ? 7.77219 -10.44098 19.07013 1.000 23.23650 92 ASP A N 1
ATOM 604 C CA . ASP A 1 92 ? 6.87174 -10.84555 18.00017 1.000 23.87669 92 ASP A CA 1
ATOM 605 C C . ASP A 1 92 ? 7.55362 -11.74727 16.97832 1.000 28.83619 92 ASP A C 1
ATOM 606 O O . ASP A 1 92 ? 6.96026 -12.04351 15.93655 1.000 34.85244 92 ASP A O 1
ATOM 611 N N . GLY A 1 93 ? 8.78351 -12.17699 17.25761 1.000 27.39012 93 GLY A N 1
ATOM 612 C CA . GLY A 1 93 ? 9.57223 -12.98730 16.35449 1.000 33.19018 93 GLY A CA 1
ATOM 613 C C . GLY A 1 93 ? 10.82286 -12.29761 15.85284 1.000 36.52675 93 GLY A C 1
ATOM 614 O O . GLY A 1 93 ? 11.78176 -12.97721 15.46859 1.000 31.79596 93 GLY A O 1
ATOM 615 N N . SER A 1 94 ? 10.85063 -10.96853 15.87809 1.000 32.57374 94 SER A N 1
ATOM 616 C CA . SER A 1 94 ? 11.92801 -10.19387 15.28849 1.000 27.76391 94 SER A CA 1
ATOM 617 C C . SER A 1 94 ? 12.80646 -9.49461 16.31512 1.000 30.72910 94 SER A C 1
ATOM 618 O O . SER A 1 94 ? 13.71236 -8.74542 15.92290 1.000 29.55579 94 SER A O 1
ATOM 621 N N . LEU A 1 95 ? 12.55751 -9.70198 17.61309 1.000 26.66814 95 LEU A N 1
ATOM 622 C CA . LEU A 1 95 ? 13.29214 -8.96934 18.64073 1.000 23.84571 95 LEU A CA 1
ATOM 623 C C . LEU A 1 95 ? 14.79990 -9.21089 18.55086 1.000 29.79353 95 LEU A C 1
ATOM 624 O O . LEU A 1 95 ? 15.59383 -8.27109 18.67282 1.000 28.00551 95 LEU A O 1
ATOM 629 N N . ALA A 1 96 ? 15.21868 -10.46193 18.34158 1.000 26.60949 96 ALA A N 1
ATOM 630 C CA . ALA A 1 96 ? 16.64419 -10.77255 18.40579 1.000 26.79650 96 ALA A CA 1
ATOM 631 C C . ALA A 1 96 ? 17.43236 -10.15485 17.25685 1.000 29.26796 96 ALA A C 1
ATOM 632 O O . ALA A 1 96 ? 18.64217 -9.93447 17.39495 1.000 26.94813 96 ALA A O 1
ATOM 634 N N . THR A 1 97 ? 16.77737 -9.86341 16.13792 1.000 30.83178 97 THR A N 1
ATOM 635 C CA . THR A 1 97 ? 17.42727 -9.26985 14.97715 1.000 33.05404 97 THR A CA 1
ATOM 636 C C . THR A 1 97 ? 17.07581 -7.80839 14.76273 1.000 29.77591 97 THR A C 1
ATOM 637 O O . THR A 1 97 ? 17.95626 -7.01345 14.42536 1.000 34.31459 97 THR A O 1
ATOM 641 N N . LEU A 1 98 ? 15.81345 -7.42108 14.93865 1.000 30.28989 98 LEU A N 1
ATOM 642 C CA . LEU A 1 98 ? 15.43832 -6.02786 14.74647 1.000 29.99480 98 LEU A CA 1
ATOM 643 C C . LEU A 1 98 ? 15.37958 -5.23579 16.04165 1.000 30.47723 98 LEU A C 1
ATOM 644 O O . LEU A 1 98 ? 15.36742 -4.00429 15.98862 1.000 31.81130 98 LEU A O 1
ATOM 649 N N . GLY A 1 99 ? 15.35315 -5.89782 17.19355 1.000 25.50619 99 GLY A N 1
ATOM 650 C CA . GLY A 1 99 ? 15.39035 -5.17737 18.44356 1.000 23.88708 99 GLY A CA 1
ATOM 651 C C . GLY A 1 99 ? 14.04457 -4.59788 18.84354 1.000 23.86898 99 GLY A C 1
ATOM 652 O O . GLY A 1 99 ? 12.98294 -4.97501 18.34345 1.000 21.51664 99 GLY A O 1
ATOM 653 N N . LEU A 1 100 ? 14.11054 -3.64742 19.76666 1.000 22.19937 100 LEU A N 1
ATOM 654 C CA . LEU A 1 100 ? 12.92021 -3.06308 20.36107 1.000 20.91598 100 LEU A CA 1
ATOM 655 C C . LEU A 1 100 ? 12.25869 -2.07780 19.40014 1.000 20.02814 100 LEU A C 1
ATOM 656 O O . LEU A 1 100 ? 12.87138 -1.59848 18.44209 1.000 21.47920 100 LEU A O 1
ATOM 661 N N . THR A 1 101 ? 10.98481 -1.78331 19.67164 1.000 17.94859 101 THR A N 1
ATOM 662 C CA . THR A 1 101 ? 10.19270 -0.83237 18.91197 1.000 18.99885 101 THR A CA 1
ATOM 663 C C . THR A 1 101 ? 9.67741 0.25985 19.84340 1.000 20.42422 101 THR A C 1
ATOM 664 O O . THR A 1 101 ? 9.81726 0.18776 21.06930 1.000 15.36011 101 THR A O 1
ATOM 668 N N . THR A 1 102 ? 9.03648 1.26597 19.24372 1.000 20.85814 102 THR A N 1
ATOM 669 C CA . THR A 1 102 ? 8.42077 2.31474 20.04395 1.000 16.72409 102 THR A CA 1
ATOM 670 C C . THR A 1 102 ? 7.25692 1.80314 20.87445 1.000 15.37620 102 THR A C 1
ATOM 671 O O . THR A 1 102 ? 6.81578 2.50654 21.78605 1.000 19.31819 102 THR A O 1
ATOM 675 N N . ASP A 1 103 ? 6.74171 0.60719 20.59003 1.000 19.39028 103 ASP A N 1
ATOM 676 C CA . ASP A 1 103 ? 5.81880 -0.03071 21.52615 1.000 18.02650 103 ASP A CA 1
ATOM 677 C C . ASP A 1 103 ? 6.51812 -0.34415 22.84400 1.000 18.11861 103 ASP A C 1
ATOM 678 O O . ASP A 1 103 ? 6.01472 -0.00343 23.92188 1.000 15.41768 103 ASP A O 1
ATOM 683 N N . HIS A 1 104 ? 7.67134 -1.02292 22.77356 1.000 16.39266 104 HIS A N 1
ATOM 684 C CA . HIS A 1 104 ? 8.49422 -1.22791 23.96162 1.000 13.91513 104 HIS A CA 1
ATOM 685 C C . HIS A 1 104 ? 8.83385 0.10477 24.62737 1.000 15.74604 104 HIS A C 1
ATOM 686 O O . HIS A 1 104 ? 8.83412 0.20886 25.85646 1.000 15.35096 104 HIS A O 1
ATOM 693 N N . PHE A 1 105 ? 9.14428 1.13497 23.83715 1.000 13.93568 105 PHE A N 1
ATOM 694 C CA . PHE A 1 105 ? 9.46934 2.40904 24.47412 1.000 16.83779 105 PHE A CA 1
ATOM 695 C C . PHE A 1 105 ? 8.30512 2.91654 25.32550 1.000 13.77543 105 PHE A C 1
ATOM 696 O O . PHE A 1 105 ? 8.51562 3.47064 26.40910 1.000 13.37598 105 PHE A O 1
ATOM 704 N N . ALA A 1 106 ? 7.07203 2.72328 24.85843 1.000 16.36945 106 ALA A N 1
ATOM 705 C CA . ALA A 1 106 ? 5.91092 3.16399 25.63212 1.000 14.72163 106 ALA A CA 1
ATOM 706 C C . ALA A 1 106 ? 5.94352 2.59576 27.04235 1.000 17.22496 106 ALA A C 1
ATOM 707 O O . ALA A 1 106 ? 5.73265 3.32387 28.01454 1.000 13.77252 106 ALA A O 1
ATOM 709 N N . VAL A 1 107 ? 6.27325 1.30873 27.17442 1.000 13.71412 107 VAL A N 1
ATOM 710 C CA . VAL A 1 107 ? 6.37114 0.69229 28.49796 1.000 14.99180 107 VAL A CA 1
ATOM 711 C C . VAL A 1 107 ? 7.47884 1.33654 29.32798 1.000 16.42078 107 VAL A C 1
ATOM 712 O O . VAL A 1 107 ? 7.27702 1.66602 30.50173 1.000 13.52715 107 VAL A O 1
ATOM 716 N N . LEU A 1 108 ? 8.67400 1.50707 28.74580 1.000 13.16112 108 LEU A N 1
ATOM 717 C CA . LEU A 1 108 ? 9.75753 2.14864 29.49268 1.000 12.53101 108 LEU A CA 1
ATOM 718 C C . LEU A 1 108 ? 9.38101 3.56860 29.90952 1.000 14.78304 108 LEU A C 1
ATOM 719 O O . LEU A 1 108 ? 9.73460 4.01927 31.00436 1.000 15.40433 108 LEU A O 1
ATOM 724 N N . ALA A 1 109 ? 8.67167 4.29032 29.03925 1.000 13.01838 109 ALA A N 1
ATOM 725 C CA . ALA A 1 109 ? 8.26285 5.65551 29.36507 1.000 15.27393 109 ALA A CA 1
ATOM 726 C C . ALA A 1 109 ? 7.29837 5.67679 30.54307 1.000 16.27293 109 ALA A C 1
ATOM 727 O O . ALA A 1 109 ? 7.36365 6.56896 31.39810 1.000 17.55395 109 ALA A O 1
ATOM 729 N N . ARG A 1 110 ? 6.37833 4.71721 30.59447 1.000 14.47501 110 ARG A N 1
ATOM 730 C CA . ARG A 1 110 ? 5.40970 4.70079 31.68398 1.000 15.02690 110 ARG A CA 1
ATOM 731 C C . ARG A 1 110 ? 6.08797 4.40264 33.01674 1.000 17.49639 110 ARG A C 1
ATOM 732 O O . ARG A 1 110 ? 5.79276 5.04481 34.03314 1.000 18.94537 110 ARG A O 1
ATOM 740 N N . ILE A 1 111 ? 6.99452 3.42248 33.02980 1.000 17.43947 111 ILE A N 1
ATOM 741 C CA . ILE A 1 111 ? 7.60317 2.97115 34.27151 1.000 16.85901 111 ILE A CA 1
ATOM 742 C C . ILE A 1 111 ? 8.62302 3.97972 34.76637 1.000 18.15340 111 ILE A C 1
ATOM 743 O O . ILE A 1 111 ? 8.67357 4.28916 35.95846 1.000 21.14867 111 ILE A O 1
ATOM 748 N N . PHE A 1 112 ? 9.45577 4.50205 33.86691 1.000 14.62199 112 PHE A N 1
ATOM 749 C CA . PHE A 1 112 ? 10.58684 5.32302 34.26132 1.000 16.67968 112 PHE A CA 1
ATOM 750 C C . PHE A 1 112 ? 10.34031 6.81666 34.08413 1.000 17.40669 112 PHE A C 1
ATOM 751 O O . PHE A 1 112 ? 11.26224 7.60264 34.32168 1.000 17.86955 112 PHE A O 1
ATOM 759 N N . SER A 1 113 ? 9.14189 7.21613 33.64079 1.000 16.25166 113 SER A N 1
ATOM 760 C CA . SER A 1 113 ? 8.74264 8.62450 33.49148 1.000 19.40687 113 SER A CA 1
ATOM 761 C C . SER A 1 113 ? 9.60520 9.34612 32.44289 1.000 16.81958 113 SER A C 1
ATOM 762 O O . SER A 1 113 ? 10.38659 10.25391 32.73989 1.000 15.71332 113 SER A O 1
ATOM 765 N N . LEU A 1 114 ? 9.39984 8.94206 31.18123 1.000 16.23464 114 LEU A N 1
ATOM 766 C CA . LEU A 1 114 ? 10.22178 9.37456 30.05987 1.000 15.02491 114 LEU A CA 1
ATOM 767 C C . LEU A 1 114 ? 9.37740 9.99461 28.95249 1.000 16.53674 114 LEU A C 1
ATOM 768 O O . LEU A 1 114 ? 8.19825 9.65788 28.77203 1.000 12.42203 114 LEU A O 1
ATOM 773 N N . ARG A 1 115 ? 10.00996 10.89477 28.19580 1.000 14.98937 115 ARG A N 1
ATOM 774 C CA . ARG A 1 115 ? 9.46210 11.37389 26.93838 1.000 15.17824 115 ARG A CA 1
ATOM 775 C C . ARG A 1 115 ? 10.61122 11.60719 25.97353 1.000 14.60697 115 ARG A C 1
ATOM 776 O O . ARG A 1 115 ? 11.65532 12.13590 26.35188 1.000 16.68406 115 ARG A O 1
ATOM 784 N N . CYS A 1 116 ? 10.40647 11.21965 24.72222 1.000 14.61905 116 CYS A N 1
ATOM 785 C CA . CYS A 1 116 ? 11.47571 11.25013 23.73931 1.000 15.43791 116 CYS A CA 1
ATOM 786 C C . CYS A 1 116 ? 10.92398 11.72583 22.41058 1.000 18.64671 116 CYS A C 1
ATOM 787 O O . CYS A 1 116 ? 9.92718 11.17909 21.92574 1.000 13.11079 116 CYS A O 1
ATOM 790 N N . ARG A 1 117 ? 11.60003 12.70001 21.80842 1.000 13.68367 117 ARG A N 1
ATOM 791 C CA . ARG A 1 117 ? 11.29403 13.12820 20.45167 1.000 18.57006 117 ARG A CA 1
ATOM 792 C C . ARG A 1 117 ? 12.07720 12.24332 19.48398 1.000 19.40761 117 ARG A C 1
ATOM 793 O O . ARG A 1 117 ? 13.30073 12.36833 19.37081 1.000 18.34307 117 ARG A O 1
ATOM 801 N N . PHE A 1 118 ? 11.37244 11.35080 18.79082 1.000 18.75917 118 PHE A N 1
ATOM 802 C CA . PHE A 1 118 ? 11.98356 10.47519 17.79989 1.000 18.31852 118 PHE A CA 1
ATOM 803 C C . PHE A 1 118 ? 12.02346 11.18884 16.45943 1.000 17.99784 118 PHE A C 1
ATOM 804 O O . PHE A 1 118 ? 10.98229 11.58020 15.92068 1.000 17.94242 118 PHE A O 1
ATOM 812 N N . VAL A 1 119 ? 13.22226 11.33968 15.92144 1.000 18.28039 119 VAL A N 1
ATOM 813 C CA . VAL A 1 119 ? 13.45170 12.07307 14.68516 1.000 20.22090 119 VAL A CA 1
ATOM 814 C C . VAL A 1 119 ? 13.61879 11.05949 13.56022 1.000 22.02040 119 VAL A C 1
ATOM 815 O O . VAL A 1 119 ? 14.54695 10.24697 13.59016 1.000 23.14552 119 VAL A O 1
ATOM 819 N N . SER A 1 120 ? 12.74087 11.09538 12.55953 1.000 20.55968 120 SER A N 1
ATOM 820 C CA . SER A 1 120 ? 12.88905 10.17619 11.43532 1.000 24.21289 120 SER A CA 1
ATOM 821 C C . SER A 1 120 ? 12.67481 10.91485 10.12268 1.000 28.71117 120 SER A C 1
ATOM 822 O O . SER A 1 120 ? 12.26950 12.07911 10.09472 1.000 23.98571 120 SER A O 1
ATOM 825 N N . GLU A 1 121 ? 12.95751 10.20772 9.02464 1.000 30.61331 121 GLU A N 1
ATOM 826 C CA . GLU A 1 121 ? 12.93826 10.81153 7.69485 1.000 32.64960 121 GLU A CA 1
ATOM 827 C C . GLU A 1 121 ? 11.63592 11.55064 7.42262 1.000 35.84899 121 GLU A C 1
ATOM 828 O O . GLU A 1 121 ? 11.63789 12.66877 6.89604 1.000 37.21276 121 GLU A O 1
ATOM 834 N N . HIS A 1 122 ? 10.50842 10.92894 7.75948 1.000 31.29736 122 HIS A N 1
ATOM 835 C CA . HIS A 1 122 ? 9.20560 11.45938 7.38961 1.000 36.63084 122 HIS A CA 1
ATOM 836 C C . HIS A 1 122 ? 8.64087 12.46094 8.39297 1.000 37.06305 122 HIS A C 1
ATOM 837 O O . HIS A 1 122 ? 7.60307 13.07226 8.10436 1.000 35.13514 122 HIS A O 1
ATOM 839 N N . GLY A 1 123 ? 9.27576 12.64739 9.54108 1.000 32.26907 123 GLY A N 1
ATOM 840 C CA . GLY A 1 123 ? 8.80045 13.59828 10.53138 1.000 28.16393 123 GLY A CA 1
ATOM 841 C C . GLY A 1 123 ? 9.10756 13.13387 11.94387 1.000 26.77128 123 GLY A C 1
ATOM 842 O O . GLY A 1 123 ? 9.39649 11.96784 12.20652 1.000 28.79268 123 GLY A O 1
ATOM 843 N N . ASP A 1 124 ? 9.03921 14.07828 12.87799 1.000 23.86608 124 ASP A N 1
ATOM 844 C CA . ASP A 1 124 ? 9.27449 13.78371 14.28581 1.000 20.72213 124 ASP A CA 1
ATOM 845 C C . ASP A 1 124 ? 8.01525 13.22955 14.91490 1.000 23.68704 124 ASP A C 1
ATOM 846 O O . ASP A 1 124 ? 6.90137 13.60890 14.54758 1.000 22.45884 124 ASP A O 1
ATOM 851 N N . VAL A 1 125 ? 8.19419 12.36691 15.91237 1.000 20.78456 125 VAL A N 1
ATOM 852 C CA . VAL A 1 125 ? 7.07770 11.89841 16.72530 1.000 18.39058 125 VAL A CA 1
ATOM 853 C C . VAL A 1 125 ? 7.54247 11.87242 18.17803 1.000 19.32370 125 VAL A C 1
ATOM 854 O O . VAL A 1 125 ? 8.47678 11.13616 18.51621 1.000 17.76724 125 VAL A O 1
ATOM 858 N N . GLU A 1 126 ? 6.89685 12.65134 19.04432 1.000 16.92655 126 GLU A N 1
ATOM 859 C CA . GLU A 1 126 ? 7.23461 12.58721 20.45730 1.000 15.34426 126 GLU A CA 1
ATOM 860 C C . GLU A 1 126 ? 6.36023 11.55098 21.14856 1.000 19.48442 126 GLU A C 1
ATOM 861 O O . GLU A 1 126 ? 5.13365 11.56240 21.00492 1.000 19.17654 126 GLU A O 1
ATOM 867 N N . LEU A 1 127 ? 6.99828 10.66217 21.90856 1.000 14.90507 127 LEU A N 1
ATOM 868 C CA . LEU A 1 127 ? 6.29569 9.60175 22.60454 1.000 15.97174 127 LEU A CA 1
ATOM 869 C C . LEU A 1 127 ? 6.68952 9.62019 24.06855 1.000 15.32552 127 LEU A C 1
ATOM 870 O O . LEU A 1 127 ? 7.77611 10.08996 24.43373 1.000 18.05920 127 LEU A O 1
ATOM 875 N N . GLY A 1 128 ? 5.79154 9.11094 24.89925 1.000 14.98910 128 GLY A N 1
ATOM 876 C CA . GLY A 1 128 ? 6.05814 9.00497 26.31675 1.000 16.12459 128 GLY A CA 1
ATOM 877 C C . GLY A 1 128 ? 4.95219 9.64399 27.11828 1.000 17.46844 128 GLY A C 1
ATOM 878 O O . GLY A 1 128 ? 3.78599 9.53322 26.72997 1.000 14.72801 128 GLY A O 1
ATOM 879 N N . LEU A 1 129 ? 5.29849 10.33698 28.21234 1.000 15.31051 129 LEU A N 1
ATOM 880 C CA . LEU A 1 129 ? 4.30893 10.87262 29.14074 1.000 19.88348 129 LEU A CA 1
ATOM 881 C C . LEU A 1 129 ? 4.41420 12.39510 29.24549 1.000 17.69182 129 LEU A C 1
ATOM 882 O O . LEU A 1 129 ? 5.50858 12.96361 29.23887 1.000 15.41437 129 LEU A O 1
ATOM 887 N N . HIS A 1 130 ? 3.26040 13.05119 29.35827 1.000 17.47203 130 HIS A N 1
ATOM 888 C CA . HIS A 1 130 ? 3.23695 14.50759 29.44516 1.000 19.70122 130 HIS A CA 1
ATOM 889 C C . HIS A 1 130 ? 3.88745 15.02636 30.71821 1.000 21.60129 130 HIS A C 1
ATOM 890 O O . HIS A 1 130 ? 4.27242 16.19876 30.76504 1.000 20.69283 130 HIS A O 1
ATOM 897 N N . ASP A 1 131 ? 4.00098 14.18824 31.74956 1.000 19.92053 131 ASP A N 1
ATOM 898 C CA . ASP A 1 131 ? 4.59908 14.57306 33.02333 1.000 21.52301 131 ASP A CA 1
ATOM 899 C C . ASP A 1 131 ? 5.93760 13.87549 33.26345 1.000 22.39169 131 ASP A C 1
ATOM 900 O O . ASP A 1 131 ? 6.33495 13.65649 34.41491 1.000 21.07720 131 ASP A O 1
ATOM 905 N N . ALA A 1 132 ? 6.64039 13.51296 32.18855 1.000 16.51399 132 ALA A N 1
ATOM 906 C CA . ALA A 1 132 ? 7.90988 12.80969 32.33203 1.000 19.46868 132 ALA A CA 1
ATOM 907 C C . ALA A 1 132 ? 8.95160 13.69484 33.00460 1.000 21.06638 132 ALA A C 1
ATOM 908 O O . ALA A 1 132 ? 9.04343 14.89164 32.72050 1.000 20.20702 132 ALA A O 1
ATOM 910 N N . THR A 1 133 ? 9.77186 13.09675 33.86560 1.000 18.09343 133 THR A N 1
ATOM 911 C CA . THR A 1 133 ? 10.87248 13.84300 34.46952 1.000 20.62274 133 THR A CA 1
ATOM 912 C C . THR A 1 133 ? 12.18260 13.73968 33.69333 1.000 22.13862 133 THR A C 1
ATOM 913 O O . THR A 1 133 ? 13.14386 14.44142 34.03143 1.000 17.30848 133 THR A O 1
ATOM 917 N N . SER A 1 134 ? 12.25122 12.89842 32.66473 1.000 21.15668 134 SER A N 1
ATOM 918 C CA . SER A 1 134 ? 13.40252 12.82884 31.77859 1.000 19.08999 134 SER A CA 1
ATOM 919 C C . SER A 1 134 ? 12.89913 13.04380 30.36457 1.000 21.04719 134 SER A C 1
ATOM 920 O O . SER A 1 134 ? 11.89376 12.44529 29.96772 1.000 19.92549 134 SER A O 1
ATOM 923 N N . ARG A 1 135 ? 13.58880 13.89900 29.61306 1.000 20.76499 135 ARG A N 1
ATOM 924 C CA . ARG A 1 135 ? 13.24801 14.16669 28.22319 1.000 19.75484 135 ARG A CA 1
ATOM 925 C C . ARG A 1 135 ? 14.51705 14.11922 27.39674 1.000 20.58813 135 ARG A C 1
ATOM 926 O O . ARG A 1 135 ? 15.56330 14.60095 27.83482 1.000 21.46235 135 ARG A O 1
ATOM 934 N N . PHE A 1 136 ? 14.42600 13.54867 26.20190 1.000 17.11709 136 PHE A N 1
ATOM 935 C CA . PHE A 1 136 ? 15.60073 13.43431 25.34562 1.000 16.09228 136 PHE A CA 1
ATOM 936 C C . PHE A 1 136 ? 15.12984 13.22354 23.91244 1.000 15.89560 136 PHE A C 1
ATOM 937 O O . PHE A 1 136 ? 13.92796 13.25755 23.62601 1.000 16.36386 136 PHE A O 1
ATOM 945 N N . THR A 1 137 ? 16.09590 13.04203 23.00477 1.000 16.82418 137 THR A N 1
ATOM 946 C CA . THR A 1 137 ? 15.83949 13.02321 21.56141 1.000 19.34372 137 THR A CA 1
ATOM 947 C C . THR A 1 137 ? 16.66328 11.91182 20.94054 1.000 18.34090 137 THR A C 1
ATOM 948 O O . THR A 1 137 ? 17.86092 11.79542 21.21957 1.000 16.14021 137 THR A O 1
ATOM 952 N N . ILE A 1 138 ? 16.01429 11.09741 20.11164 1.000 14.57127 138 ILE A N 1
ATOM 953 C CA . ILE A 1 138 ? 16.62820 9.92916 19.50800 1.000 15.96558 138 ILE A CA 1
ATOM 954 C C . ILE A 1 138 ? 16.32952 9.96799 18.02286 1.000 17.39248 138 ILE A C 1
ATOM 955 O O . ILE A 1 138 ? 15.18526 10.20389 17.62045 1.000 17.20898 138 ILE A O 1
ATOM 960 N N . ARG A 1 139 ? 17.35846 9.75582 17.21357 1.000 19.69425 139 ARG A N 1
ATOM 961 C CA . ARG A 1 139 ? 17.19813 9.65760 15.77348 1.000 19.47941 139 ARG A CA 1
ATOM 962 C C . ARG A 1 139 ? 16.89015 8.21281 15.39989 1.000 22.38492 139 ARG A C 1
ATOM 963 O O . ARG A 1 139 ? 17.64890 7.29130 15.73132 1.000 20.38532 139 ARG A O 1
ATOM 971 N N . HIS A 1 140 ? 15.78306 8.01914 14.70502 1.000 21.86027 140 HIS A N 1
ATOM 972 C CA . HIS A 1 140 ? 15.40002 6.70462 14.22474 1.000 25.30832 140 HIS A CA 1
ATOM 973 C C . HIS A 1 140 ? 15.64605 6.65376 12.72927 1.000 25.36565 140 HIS A C 1
ATOM 974 O O . HIS A 1 140 ? 15.07342 7.44649 11.97247 1.000 26.03407 140 HIS A O 1
ATOM 981 N N . THR A 1 141 ? 16.50281 5.73538 12.31112 1.000 26.70808 141 THR A N 1
ATOM 982 C CA . THR A 1 141 ? 16.69694 5.47724 10.89633 1.000 28.27520 141 THR A CA 1
ATOM 983 C C . THR A 1 141 ? 16.10036 4.11654 10.57936 1.000 27.64352 141 THR A C 1
ATOM 984 O O . THR A 1 141 ? 16.48072 3.12777 11.21846 1.000 31.23191 141 THR A O 1
ATOM 988 N N . PRO A 1 142 ? 15.15049 4.00054 9.66177 1.000 29.97976 142 PRO A N 1
ATOM 989 C CA . PRO A 1 142 ? 14.54067 2.69462 9.40005 1.000 31.11624 142 PRO A CA 1
ATOM 990 C C . PRO A 1 142 ? 15.47499 1.80722 8.59123 1.000 32.12216 142 PRO A C 1
ATOM 991 O O . PRO A 1 142 ? 16.46089 2.26323 8.01356 1.000 28.00856 142 PRO A O 1
ATOM 995 N N . GLY A 1 143 ? 15.15966 0.51478 8.56992 1.000 32.26834 143 GLY A N 1
ATOM 996 C CA . GLY A 1 143 ? 15.88449 -0.37662 7.67978 1.000 34.27055 143 GLY A CA 1
ATOM 997 C C . GLY A 1 143 ? 15.83226 0.13115 6.24913 1.000 36.99177 143 GLY A C 1
ATOM 998 O O . GLY A 1 143 ? 14.84959 0.77425 5.85817 1.000 30.29112 143 GLY A O 1
ATOM 999 N N . HIS A 1 144 ? 16.87730 -0.10915 5.45981 1.000 32.68555 144 HIS A N 1
ATOM 1000 C CA . HIS A 1 144 ? 16.81430 0.36345 4.08674 1.000 33.46172 144 HIS A CA 1
ATOM 1001 C C . HIS A 1 144 ? 17.89758 -0.29239 3.24374 1.000 33.06421 144 HIS A C 1
ATOM 1002 O O . HIS A 1 144 ? 18.90987 -0.77892 3.75304 1.000 35.42029 144 HIS A O 1
ATOM 1009 N N . PHE A 1 145 ? 17.66632 -0.27455 1.93756 1.000 34.27593 145 PHE A N 1
ATOM 1010 C CA . PHE A 1 145 ? 18.59873 -0.78458 0.94821 1.000 27.69945 145 PHE A CA 1
ATOM 1011 C C . PHE A 1 145 ? 19.30143 0.37701 0.26861 1.000 29.10508 145 PHE A C 1
ATOM 1012 O O . PHE A 1 145 ? 18.68366 1.40635 -0.01920 1.000 28.92749 145 PHE A O 1
ATOM 1020 N N . GLU A 1 146 ? 20.59001 0.19650 -0.00727 1.000 25.44302 146 GLU A N 1
ATOM 1021 C CA . GLU A 1 146 ? 21.38034 1.15866 -0.75998 1.000 28.00860 146 GLU A CA 1
ATOM 1022 C C . GLU A 1 146 ? 22.21174 0.40036 -1.78458 1.000 25.45732 146 GLU A C 1
ATOM 1023 O O . GLU A 1 146 ? 22.85313 -0.59715 -1.44648 1.000 25.05951 146 GLU A O 1
ATOM 1025 N N . LEU A 1 147 ? 22.17056 0.86011 -3.03164 1.000 23.18327 147 LEU A N 1
ATOM 1026 C CA . LEU A 1 147 ? 23.04631 0.33868 -4.06838 1.000 23.41907 147 LEU A CA 1
ATOM 1027 C C . LEU A 1 147 ? 24.50647 0.64199 -3.73371 1.000 25.41345 147 LEU A C 1
ATOM 1028 O O . LEU A 1 147 ? 24.85041 1.77365 -3.38599 1.000 23.17942 147 LEU A O 1
ATOM 1033 N N . VAL A 1 148 ? 25.36965 -0.36717 -3.84460 1.000 19.06125 148 VAL A N 1
ATOM 1034 C CA . VAL A 1 148 ? 26.79195 -0.21026 -3.56400 1.000 25.11023 148 VAL A CA 1
ATOM 1035 C C . VAL A 1 148 ? 27.59366 -0.79690 -4.71931 1.000 25.07969 148 VAL A C 1
ATOM 1036 O O . VAL A 1 148 ? 27.05237 -1.43196 -5.62413 1.000 22.44081 148 VAL A O 1
ATOM 1040 N N . ALA A 1 149 ? 28.90984 -0.59890 -4.65824 1.000 26.43728 149 ALA A N 1
ATOM 1041 C CA . ALA A 1 149 ? 29.79811 -1.10320 -5.69996 1.000 26.00485 149 ALA A CA 1
ATOM 1042 C C . ALA A 1 149 ? 29.70878 -2.62157 -5.79833 1.000 24.91860 149 ALA A C 1
ATOM 1043 O O . ALA A 1 149 ? 29.40325 -3.30938 -4.82143 1.000 27.26208 149 ALA A O 1
ATOM 1045 N N . ASP A 1 150 ? 29.99184 -3.14089 -6.99953 1.000 24.86928 150 ASP A N 1
ATOM 1046 C CA . ASP A 1 150 ? 29.79034 -4.56094 -7.28964 1.000 27.82414 150 ASP A CA 1
ATOM 1047 C C . ASP A 1 150 ? 30.50098 -5.47205 -6.29858 1.000 31.98422 150 ASP A C 1
ATOM 1048 O O . ASP A 1 150 ? 29.95352 -6.51019 -5.89502 1.000 33.59287 150 ASP A O 1
ATOM 1053 N N . ASN A 1 151 ? 31.74337 -5.13291 -5.93884 1.000 28.94774 151 ASN A N 1
ATOM 1054 C CA . ASN A 1 151 ? 32.56610 -5.92973 -5.03416 1.000 32.18943 151 ASN A CA 1
ATOM 1055 C C . ASN A 1 151 ? 32.57950 -5.35274 -3.62160 1.000 39.89734 151 ASN A C 1
ATOM 1056 O O . ASN A 1 151 ? 33.55068 -5.53502 -2.87331 1.000 30.63964 151 ASN A O 1
ATOM 1061 N N . PHE A 1 152 ? 31.52079 -4.63810 -3.24877 1.000 34.38715 152 PHE A N 1
ATOM 1062 C CA . PHE A 1 152 ? 31.44530 -4.08516 -1.90896 1.000 33.32347 152 PHE A CA 1
ATOM 1063 C C . PHE A 1 152 ? 31.52829 -5.19043 -0.86915 1.000 29.60994 152 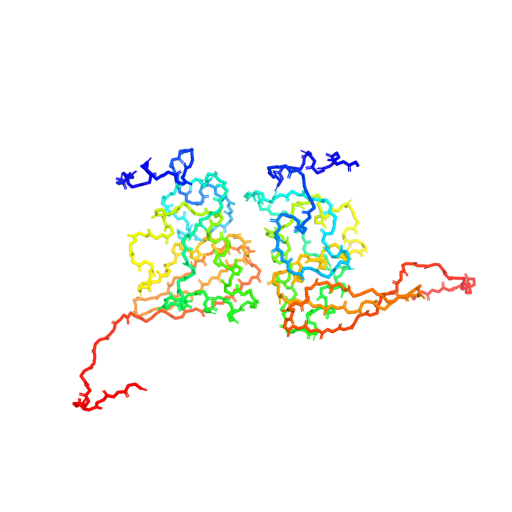PHE A C 1
ATOM 1064 O O . PHE A 1 152 ? 30.98096 -6.28248 -1.04040 1.000 28.62744 152 PHE A O 1
ATOM 1072 N N . SER A 1 153 ? 32.21103 -4.88538 0.22349 1.000 32.60684 153 SER A N 1
ATOM 1073 C CA . SER A 1 153 ? 32.35819 -5.80878 1.33202 1.000 34.11874 153 SER A CA 1
ATOM 1074 C C . SER A 1 153 ? 32.44823 -4.97625 2.59792 1.000 37.42644 153 SER A C 1
ATOM 1075 O O . SER A 1 153 ? 33.09320 -3.92317 2.60526 1.000 38.01459 153 SER A O 1
ATOM 1078 N N . LEU A 1 154 ? 31.75561 -5.43095 3.64001 1.000 39.90302 154 LEU A N 1
ATOM 1079 C CA . LEU A 1 154 ? 31.78878 -4.81154 4.95741 1.000 41.01663 154 LEU A CA 1
ATOM 1080 C C . LEU A 1 154 ? 33.17122 -4.96078 5.57320 1.000 47.93092 154 LEU A C 1
ATOM 1081 O O . LEU A 1 154 ? 33.59695 -6.09097 5.82768 1.000 47.56669 154 LEU A O 1
ATOM 1087 N N . PRO B 1 8 ? 1.14374 -24.37323 61.65023 1.000 60.30642 8 PRO B N 1
ATOM 1088 C CA . PRO B 1 8 ? 0.95839 -23.38258 60.58411 1.000 57.75615 8 PRO B CA 1
ATOM 1089 C C . PRO B 1 8 ? -0.35335 -22.60692 60.71542 1.000 60.15162 8 PRO B C 1
ATOM 1090 O O . PRO B 1 8 ? -1.40586 -23.09910 60.30619 1.000 61.90892 8 PRO B O 1
ATOM 1092 N N . ASP B 1 9 ? -0.28671 -21.40290 61.27745 1.000 56.37549 9 ASP B N 1
ATOM 1093 C CA . ASP B 1 9 ? -1.47376 -20.57950 61.49874 1.000 57.75573 9 ASP B CA 1
ATOM 1094 C C . ASP B 1 9 ? -1.75275 -19.77493 60.23579 1.000 56.38384 9 ASP B C 1
ATOM 1095 O O . ASP B 1 9 ? -1.14630 -18.72686 60.00041 1.000 57.03158 9 ASP B O 1
ATOM 1100 N N . THR B 1 10 ? -2.69143 -20.25872 59.43018 1.000 52.16627 10 THR B N 1
ATOM 1101 C CA . THR B 1 10 ? -3.06320 -19.62112 58.17608 1.000 51.09946 10 THR B CA 1
ATOM 1102 C C . THR B 1 10 ? -4.45735 -19.00246 58.23844 1.000 48.30979 10 THR B C 1
ATOM 1103 O O . THR B 1 10 ? -5.18113 -18.98629 57.24024 1.000 42.98695 10 THR B O 1
ATOM 1107 N N . ALA B 1 11 ? -4.84507 -18.48413 59.40415 1.000 50.15363 11 ALA B N 1
ATOM 1108 C CA . ALA B 1 11 ? -6.20850 -17.99135 59.57866 1.000 48.72608 11 ALA B CA 1
ATOM 1109 C C . ALA B 1 11 ? -6.41223 -16.65149 58.87746 1.000 45.15395 11 ALA B C 1
ATOM 1110 O O . ALA B 1 11 ? -7.41732 -16.45074 58.18634 1.000 41.43742 11 ALA B O 1
ATOM 1112 N N . ARG B 1 12 ? -5.47456 -15.71485 59.05200 1.000 45.03437 12 ARG B N 1
ATOM 1113 C CA . ARG B 1 12 ? -5.58151 -14.43350 58.35951 1.000 41.92616 12 ARG B CA 1
ATOM 1114 C C . ARG B 1 12 ? -5.55935 -14.62560 56.84831 1.000 41.30156 12 ARG B C 1
ATOM 1115 O O . ARG B 1 12 ? -6.33496 -13.98860 56.12317 1.000 34.93476 12 ARG B O 1
ATOM 1123 N N . LEU B 1 13 ? -4.69706 -15.52751 56.36065 1.000 41.27910 13 LEU B N 1
ATOM 1124 C CA . LEU B 1 13 ? -4.60243 -15.79335 54.92468 1.000 39.48175 13 LEU B CA 1
ATOM 1125 C C . LEU B 1 13 ? -5.90734 -16.37142 54.38353 1.000 38.21040 13 LEU B C 1
ATOM 1126 O O . LEU B 1 13 ? -6.40555 -15.94266 53.33683 1.000 34.11697 13 LEU B O 1
ATOM 1131 N N . ASP B 1 14 ? -6.47238 -17.35561 55.08693 1.000 36.97843 14 ASP B N 1
ATOM 1132 C CA . ASP B 1 14 ? -7.69323 -17.99468 54.61365 1.000 36.81934 14 ASP B CA 1
ATOM 1133 C C . ASP B 1 14 ? -8.86673 -17.02434 54.60113 1.000 35.03235 14 ASP B C 1
ATOM 1134 O O . ASP B 1 14 ? -9.73405 -17.10701 53.72406 1.000 39.45477 14 ASP B O 1
ATOM 1139 N N . ALA B 1 15 ? -8.89714 -16.08501 55.53902 1.000 38.47818 15 ALA B N 1
ATOM 1140 C CA . ALA B 1 15 ? -9.98225 -15.11887 55.62992 1.000 37.00836 15 ALA B CA 1
ATOM 1141 C C . ALA B 1 15 ? -9.78610 -13.91499 54.72009 1.000 36.77028 15 ALA B C 1
ATOM 1142 O O . ALA B 1 15 ? -10.69674 -13.08328 54.61754 1.000 36.06018 15 ALA B O 1
ATOM 1144 N N . ASP B 1 16 ? -8.64498 -13.81227 54.05335 1.000 33.37659 16 ASP B N 1
ATOM 1145 C CA . ASP B 1 16 ? -8.26866 -12.61707 53.30176 1.000 34.35848 16 ASP B CA 1
ATOM 1146 C C . ASP B 1 16 ? -9.11286 -12.48124 52.04089 1.000 33.35608 16 ASP B C 1
ATOM 1147 O O . ASP B 1 16 ? -8.99203 -13.32311 51.13745 1.000 30.02531 16 ASP B O 1
ATOM 1152 N N . PRO B 1 17 ? -9.95263 -11.44433 51.92139 1.000 30.41961 17 PRO B N 1
ATOM 1153 C CA . PRO B 1 17 ? -10.80546 -11.32458 50.73324 1.000 29.34529 17 PRO B CA 1
ATOM 1154 C C . PRO B 1 17 ? -10.05137 -10.94005 49.48066 1.000 34.76293 17 PRO B C 1
ATOM 1155 O O . PRO B 1 17 ? -10.63707 -11.01279 48.39410 1.000 34.87816 17 PRO B O 1
ATOM 1159 N N . SER B 1 18 ? -8.78837 -10.52321 49.58670 1.000 30.65375 18 SER B N 1
ATOM 1160 C CA . SER B 1 18 ? -8.00381 -10.18224 48.40618 1.000 32.94920 18 SER B CA 1
ATOM 1161 C C . SER B 1 18 ? -7.24994 -11.37941 47.82812 1.000 31.36644 18 SER B C 1
ATOM 1162 O O . SER B 1 18 ? -6.51842 -11.21467 46.84056 1.000 32.37652 18 SER B O 1
ATOM 1165 N N . ALA B 1 19 ? -7.44018 -12.57381 48.39133 1.000 27.15856 19 ALA B N 1
ATOM 1166 C CA . ALA B 1 19 ? -6.70486 -13.77608 48.03070 1.000 29.45198 19 ALA B CA 1
ATOM 1167 C C . ALA B 1 19 ? -7.60313 -14.78248 47.31497 1.000 35.81564 19 ALA B C 1
ATOM 1168 O O . ALA B 1 19 ? -8.82697 -14.78837 47.48325 1.000 33.10380 19 ALA B O 1
ATOM 1170 N N . SER B 1 20 ? -6.97095 -15.64974 46.51645 1.000 29.74134 20 SER B N 1
ATOM 1171 C CA . SER B 1 20 ? -7.66064 -16.69748 45.77518 1.000 31.18347 20 SER B CA 1
ATOM 1172 C C . SER B 1 20 ? -6.84319 -17.97600 45.80969 1.000 35.43238 20 SER B C 1
ATOM 1173 O O . SER B 1 20 ? -5.61774 -17.94184 45.93182 1.000 28.27425 20 SER B O 1
ATOM 1176 N N . GLY B 1 21 ? -7.53448 -19.10708 45.68049 1.000 34.41631 21 GLY B N 1
ATOM 1177 C CA . GLY B 1 21 ? -6.87864 -20.38603 45.54894 1.000 33.16441 21 GLY B CA 1
ATOM 1178 C C . GLY B 1 21 ? -6.19023 -20.83398 46.82562 1.000 31.91082 21 GLY B C 1
ATOM 1179 O O . GLY B 1 21 ? -6.30486 -20.20763 47.88098 1.000 33.07959 21 GLY B O 1
ATOM 1180 N N . PRO B 1 22 ? -5.45021 -21.93100 46.74424 1.000 29.19663 22 PRO B N 1
ATOM 1181 C CA . PRO B 1 22 ? -4.92658 -22.56381 47.95497 1.000 31.33367 22 PRO B CA 1
ATOM 1182 C C . PRO B 1 22 ? -3.73690 -21.80669 48.51877 1.000 32.92617 22 PRO B C 1
ATOM 1183 O O . PRO B 1 22 ? -3.09524 -21.00052 47.83755 1.000 30.38430 22 PRO B O 1
ATOM 1187 N N . VAL B 1 23 ? -3.44641 -22.09307 49.79359 1.000 28.45372 23 VAL B N 1
ATOM 1188 C CA . VAL B 1 23 ? -2.27817 -21.52408 50.45722 1.000 29.94742 23 VAL B CA 1
ATOM 1189 C C . VAL B 1 23 ? -1.04981 -22.31835 50.04168 1.000 30.00654 23 VAL B C 1
ATOM 1190 O O . VAL B 1 23 ? -1.10231 -23.54929 49.92478 1.000 28.56927 23 VAL B O 1
ATOM 1194 N N . MET B 1 24 ? 0.06286 -21.61946 49.81203 1.000 25.07366 24 MET B N 1
ATOM 1195 C CA . MET B 1 24 ? 1.31201 -22.27428 49.44282 1.000 26.78743 24 MET B CA 1
ATOM 1196 C C . MET B 1 24 ? 2.45899 -21.30302 49.68171 1.000 20.25472 24 MET B C 1
ATOM 1197 O O . MET B 1 24 ? 2.25070 -20.11860 49.95922 1.000 25.15914 24 MET B O 1
ATOM 1202 N N . GLU B 1 25 ? 3.67831 -21.82483 49.60502 1.000 24.76505 25 GLU B N 1
ATOM 1203 C CA . GLU B 1 25 ? 4.84852 -20.96673 49.73683 1.000 23.44025 25 GLU B CA 1
ATOM 1204 C C . GLU B 1 25 ? 4.96509 -20.06730 48.50786 1.000 24.26381 25 GLU B C 1
ATOM 1205 O O . GLU B 1 25 ? 4.54454 -20.43377 47.40559 1.000 26.92688 25 GLU B O 1
ATOM 1211 N N . PHE B 1 26 ? 5.49209 -18.85458 48.70417 1.000 20.69935 26 PHE B N 1
ATOM 1212 C CA . PHE B 1 26 ? 5.61187 -17.97574 47.54744 1.000 20.98405 26 PHE B CA 1
ATOM 1213 C C . PHE B 1 26 ? 6.48024 -18.61082 46.46595 1.000 23.15053 26 PHE B C 1
ATOM 1214 O O . PHE B 1 26 ? 6.20027 -18.44775 45.27407 1.000 20.00515 26 PHE B O 1
ATOM 1222 N N . ARG B 1 27 ? 7.50524 -19.38015 46.85711 1.000 20.82597 27 ARG B N 1
ATOM 1223 C CA . ARG B 1 27 ? 8.35763 -20.02541 45.86717 1.000 21.07917 27 ARG B CA 1
ATOM 1224 C C . ARG B 1 27 ? 7.65588 -21.16578 45.14413 1.000 22.92862 27 ARG B C 1
ATOM 1225 O O . ARG B 1 27 ? 8.15656 -21.61179 44.11215 1.000 23.09583 27 ARG B O 1
ATOM 1233 N N . GLU B 1 28 ? 6.52299 -21.64497 45.65082 1.000 21.89907 28 GLU B N 1
ATOM 1234 C CA . GLU B 1 28 ? 5.71222 -22.59708 44.90273 1.000 28.26284 28 GLU B CA 1
ATOM 1235 C C . GLU B 1 28 ? 4.68136 -21.89119 44.03223 1.000 24.50564 28 GLU B C 1
ATOM 1236 O O . GLU B 1 28 ? 4.39006 -22.34704 42.92242 1.000 27.55002 28 GLU B O 1
ATOM 1242 N N . LEU B 1 29 ? 4.16049 -20.75931 44.49595 1.000 23.49446 29 LEU B N 1
ATOM 1243 C CA . LEU B 1 29 ? 3.22304 -19.98609 43.69383 1.000 21.94811 29 LEU B CA 1
ATOM 1244 C C . LEU B 1 29 ? 3.89142 -19.41479 42.44682 1.000 23.19154 29 LEU B C 1
ATOM 1245 O O . LEU B 1 29 ? 3.32438 -19.46970 41.35018 1.000 24.12776 29 LEU B O 1
ATOM 1250 N N . GLN B 1 30 ? 5.07967 -18.83021 42.59138 1.000 20.25735 30 GLN B N 1
ATOM 1251 C CA . GLN B 1 30 ? 5.79927 -18.25143 41.45228 1.000 23.46811 30 GLN B CA 1
ATOM 1252 C C . GLN B 1 30 ? 7.17912 -18.89546 41.41385 1.000 22.22895 30 GLN B C 1
ATOM 1253 O O . GLN B 1 30 ? 8.12093 -18.42130 42.05448 1.000 19.21566 30 GLN B O 1
ATOM 1259 N N . LYS B 1 31 ? 7.28870 -19.98710 40.66301 1.000 22.47770 31 LYS B N 1
ATOM 1260 C CA . LYS B 1 31 ? 8.48483 -20.80921 40.72524 1.000 24.40345 31 LYS B CA 1
ATOM 1261 C C . LYS B 1 31 ? 9.65504 -20.10813 40.04752 1.000 20.32545 31 LYS B C 1
ATOM 1262 O O . LYS B 1 31 ? 9.48056 -19.30716 39.12724 1.000 21.68548 31 LYS B O 1
ATOM 1268 N N . GLY B 1 32 ? 10.85124 -20.40177 40.53660 1.000 18.24393 32 GLY B N 1
ATOM 1269 C CA . GLY B 1 32 ? 12.06398 -19.87043 39.94283 1.000 24.19376 32 GLY B CA 1
ATOM 1270 C C . GLY B 1 32 ? 13.26286 -20.44974 40.65175 1.000 24.59520 32 GLY B C 1
ATOM 1271 O O . GLY B 1 32 ? 13.13523 -21.29628 41.54580 1.000 20.60739 32 GLY B O 1
ATOM 1272 N N . ALA B 1 33 ? 14.44363 -19.97427 40.24997 1.000 20.42189 33 ALA B N 1
ATOM 1273 C CA . ALA B 1 33 ? 15.69251 -20.47228 40.83491 1.000 21.44185 33 ALA B CA 1
ATOM 1274 C C . ALA B 1 33 ? 16.05308 -19.67190 42.09019 1.000 21.14834 33 ALA B C 1
ATOM 1275 O O . ALA B 1 33 ? 17.05893 -18.96390 42.15268 1.000 18.17275 33 ALA B O 1
ATOM 1277 N N . TYR B 1 34 ? 15.18827 -19.78702 43.09986 1.000 19.24515 34 TYR B N 1
ATOM 1278 C CA . TYR B 1 34 ? 15.36788 -19.03427 44.33480 1.000 20.96689 34 TYR B CA 1
ATOM 1279 C C . TYR B 1 34 ? 16.60589 -19.51131 45.08753 1.000 20.60857 34 TYR B C 1
ATOM 1280 O O . TYR B 1 34 ? 16.94354 -20.69708 45.07377 1.000 20.05137 34 TYR B O 1
ATOM 1289 N N . ILE B 1 35 ? 17.26792 -18.56848 45.75789 1.000 19.20146 35 ILE B N 1
ATOM 1290 C CA . ILE B 1 35 ? 18.31902 -18.85957 46.73378 1.000 17.15589 35 ILE B CA 1
ATOM 1291 C C . ILE B 1 35 ? 17.64040 -19.23660 48.05272 1.000 22.17546 35 ILE B C 1
ATOM 1292 O O . ILE B 1 35 ? 16.96712 -18.40710 48.66978 1.000 19.30476 35 ILE B O 1
ATOM 1297 N N . GLU B 1 36 ? 17.80116 -20.48481 48.48476 1.000 22.04826 36 GLU B N 1
ATOM 1298 C CA . GLU B 1 36 ? 17.18146 -20.91178 49.73405 1.000 21.28865 36 GLU B CA 1
ATOM 1299 C C . GLU B 1 36 ? 17.57281 -19.95461 50.86611 1.000 20.85369 36 GLU B C 1
ATOM 1300 O O . GLU B 1 36 ? 18.74685 -19.56856 50.97771 1.000 20.22693 36 GLU B O 1
ATOM 1303 N N . PRO B 1 37 ? 16.61894 -19.54064 51.71839 1.000 20.07401 37 PRO B N 1
ATOM 1304 C CA . PRO B 1 37 ? 15.22139 -19.95032 51.70523 1.000 21.53979 37 PRO B CA 1
ATOM 1305 C C . PRO B 1 37 ? 14.30380 -18.84150 51.18662 1.000 25.96957 37 PRO B C 1
ATOM 1306 O O . PRO B 1 37 ? 13.18624 -18.67358 51.70312 1.000 20.43951 37 PRO B O 1
ATOM 1310 N N . THR B 1 38 ? 14.77760 -18.09426 50.18769 1.000 22.34248 38 THR B N 1
ATOM 1311 C CA . THR B 1 38 ? 13.98421 -17.01152 49.61694 1.000 18.68865 38 THR B CA 1
ATOM 1312 C C . THR B 1 38 ? 12.60162 -17.52037 49.22095 1.000 20.66803 38 THR B C 1
ATOM 1313 O O . THR B 1 38 ? 12.47337 -18.53175 48.52764 1.000 18.36928 38 THR B O 1
ATOM 1317 N N . GLY B 1 39 ? 11.56481 -16.80027 49.64518 1.000 17.18808 39 GLY B N 1
ATOM 1318 C CA . GLY B 1 39 ? 10.22250 -17.14978 49.22600 1.000 22.29704 39 GLY B CA 1
ATOM 1319 C C . GLY B 1 39 ? 9.60474 -18.33017 49.94259 1.000 22.15710 39 GLY B C 1
ATOM 1320 O O . GLY B 1 39 ? 8.61549 -18.89376 49.45493 1.000 22.63049 39 GLY B O 1
ATOM 1321 N N . ALA B 1 40 ? 10.13129 -18.70974 51.10321 1.000 21.50342 40 ALA B N 1
ATOM 1322 C CA . ALA B 1 40 ? 9.51683 -19.80496 51.84233 1.000 22.76588 40 ALA B CA 1
ATOM 1323 C C . ALA B 1 40 ? 8.21326 -19.40688 52.53531 1.000 27.71722 40 ALA B C 1
ATOM 1324 O O . ALA B 1 40 ? 7.45218 -20.29574 52.93750 1.000 34.08381 40 ALA B O 1
ATOM 1326 N N . PHE B 1 41 ? 7.91482 -18.11679 52.66184 1.000 25.41750 41 PHE B N 1
ATOM 1327 C CA . PHE B 1 41 ? 6.74748 -17.70397 53.43079 1.000 21.34797 41 PHE B CA 1
ATOM 1328 C C . PHE B 1 41 ? 5.44728 -18.11997 52.74703 1.000 26.55511 41 PHE B C 1
ATOM 1329 O O . PHE B 1 41 ? 5.36804 -18.23848 51.52258 1.000 24.86022 41 PHE B O 1
ATOM 1337 N N . LEU B 1 42 ? 4.41453 -18.34083 53.55978 1.000 26.51927 42 LEU B N 1
ATOM 1338 C CA . LEU B 1 42 ? 3.12727 -18.78931 53.04248 1.000 24.59113 42 LEU B CA 1
ATOM 1339 C C . LEU B 1 42 ? 2.33125 -17.61574 52.48143 1.000 21.65913 42 LEU B C 1
ATOM 1340 O O . LEU B 1 42 ? 2.36160 -16.50587 53.02144 1.000 22.92892 42 LEU B O 1
ATOM 1345 N N . THR B 1 43 ? 1.61185 -17.86673 51.39326 1.000 22.99365 43 THR B N 1
ATOM 1346 C CA . THR B 1 43 ? 0.84854 -16.81653 50.72869 1.000 19.99927 43 THR B CA 1
ATOM 1347 C C . THR B 1 43 ? -0.30036 -17.45340 49.95268 1.000 23.71808 43 THR B C 1
ATOM 1348 O O . THR B 1 43 ? -0.51120 -18.67100 49.98175 1.000 22.40264 43 THR B O 1
ATOM 1352 N N . ARG B 1 44 ? -1.06621 -16.59827 49.28239 1.000 26.12948 44 ARG B N 1
ATOM 1353 C CA . ARG B 1 44 ? -2.04705 -17.01762 48.29846 1.000 28.11243 44 ARG B CA 1
ATOM 1354 C C . ARG B 1 44 ? -1.91317 -16.08885 47.11136 1.000 23.40767 44 ARG B C 1
ATOM 1355 O O . ARG B 1 44 ? -1.41808 -14.96422 47.24067 1.000 23.92352 44 ARG B O 1
ATOM 1363 N N . ALA B 1 45 ? -2.34305 -16.57489 45.94595 1.000 23.61100 45 ALA B N 1
ATOM 1364 C CA . ALA B 1 45 ? -2.48502 -15.68925 44.79897 1.000 24.81160 45 ALA B CA 1
ATOM 1365 C C . ALA B 1 45 ? -3.45148 -14.56093 45.13621 1.000 25.71480 45 ALA B C 1
ATOM 1366 O O . ALA B 1 45 ? -4.39859 -14.73752 45.91060 1.000 26.12517 45 ALA B O 1
ATOM 1368 N N . ARG B 1 46 ? -3.20079 -13.39255 44.54792 1.000 28.95644 46 ARG B N 1
ATOM 1369 C CA . ARG B 1 46 ? -4.11103 -12.25734 44.59722 1.000 31.07838 46 ARG B CA 1
ATOM 1370 C C . ARG B 1 46 ? -5.31331 -12.48957 43.68257 1.000 35.60117 46 ARG B C 1
ATOM 1371 O O . ARG B 1 46 ? -5.25128 -13.25889 42.72199 1.000 37.63316 46 ARG B O 1
ATOM 1379 N N . ASN B 1 47 ? -6.41389 -11.78325 43.96688 1.000 37.65454 47 ASN B N 1
ATOM 1380 C CA . ASN B 1 47 ? -7.66418 -12.00526 43.24461 1.000 42.24142 47 ASN B CA 1
ATOM 1381 C C . ASN B 1 47 ? -7.85806 -11.06197 42.05879 1.000 50.52243 47 ASN B C 1
ATOM 1382 O O . ASN B 1 47 ? -9.00925 -10.76812 41.69945 1.000 55.10426 47 ASN B O 1
ATOM 1387 N N . SER B 1 48 ? -6.77492 -10.58960 41.43320 1.000 48.20373 48 SER B N 1
ATOM 1388 C CA . SER B 1 48 ? -6.85259 -9.55207 40.40212 1.000 51.31848 48 SER B CA 1
ATOM 1389 C C . SER B 1 48 ? -7.41412 -8.26568 41.00332 1.000 50.07247 48 SER B C 1
ATOM 1390 O O . SER B 1 48 ? -8.04931 -8.29498 42.06152 1.000 52.18231 48 SER B O 1
ATOM 1392 N N . VAL B 1 49 ? -7.18938 -7.13418 40.33993 1.000 45.03832 49 VAL B N 1
ATOM 1393 C CA . VAL B 1 49 ? -7.34636 -5.82473 40.96992 1.000 49.58736 49 VAL B CA 1
ATOM 1394 C C . VAL B 1 49 ? -6.34277 -5.73467 42.11589 1.000 48.15056 49 VAL B C 1
ATOM 1395 O O . VAL B 1 49 ? -6.53940 -6.32348 43.18785 1.000 45.74470 49 VAL B O 1
ATOM 1397 N N . SER B 1 50 ? -5.25474 -5.00028 41.88620 1.000 50.39719 50 SER B N 1
ATOM 1398 C CA . SER B 1 50 ? -4.17843 -4.88661 42.85765 1.000 39.23577 50 SER B CA 1
ATOM 1399 C C . SER B 1 50 ? -4.67473 -4.23483 44.14474 1.000 41.09101 50 SER B C 1
ATOM 1400 O O . SER B 1 50 ? -5.80604 -3.74302 44.24590 1.000 40.44656 50 SER B O 1
ATOM 1403 N N . SER B 1 51 ? -3.78586 -4.21828 45.13092 1.000 37.17558 51 SER B N 1
ATOM 1404 C CA . SER B 1 51 ? -4.12418 -3.71606 46.45002 1.000 39.58710 51 SER B CA 1
ATOM 1405 C C . SER B 1 51 ? -4.28955 -2.20220 46.43227 1.000 38.51757 51 SER B C 1
ATOM 1406 O O . SER B 1 51 ? -3.66692 -1.48963 45.63695 1.000 34.96854 51 SER B O 1
ATOM 1409 N N . SER B 1 52 ? -5.15005 -1.71767 47.32025 1.000 39.23962 52 SER B N 1
ATOM 1410 C CA . SER B 1 52 ? -5.33399 -0.29416 47.52780 1.000 35.40062 52 SER B CA 1
ATOM 1411 C C . SER B 1 52 ? -4.53795 0.22106 48.71918 1.000 41.72738 52 SER B C 1
ATOM 1412 O O . SER B 1 52 ? -4.66504 1.40032 49.07007 1.000 40.57609 52 SER B O 1
ATOM 1415 N N . ILE B 1 53 ? -3.72765 -0.63228 49.34263 1.000 40.58273 53 ILE B N 1
ATOM 1416 C CA . ILE B 1 53 ? -2.89351 -0.20803 50.47524 1.000 36.41257 53 ILE B CA 1
ATOM 1417 C C . ILE B 1 53 ? -1.99558 0.93790 50.03018 1.000 36.69790 53 ILE B C 1
ATOM 1418 O O . ILE B 1 53 ? -1.38487 0.86512 48.94416 1.000 38.08743 53 ILE B O 1
ATOM 1423 N N . PRO B 1 54 ? -1.91402 2.02734 50.78746 1.000 37.73084 54 PRO B N 1
ATOM 1424 C CA . PRO B 1 54 ? -1.13752 3.18118 50.32451 1.000 36.63358 54 PRO B CA 1
ATOM 1425 C C . PRO B 1 54 ? 0.35638 2.89305 50.34568 1.000 32.83872 54 PRO B C 1
ATOM 1426 O O . PRO B 1 54 ? 0.85333 2.09800 51.14782 1.000 28.26342 54 PRO B O 1
ATOM 1430 N N . TYR B 1 55 ? 1.06434 3.53559 49.42819 1.000 31.09830 55 TYR B N 1
ATOM 1431 C CA . TYR B 1 55 ? 2.51442 3.48761 49.44652 1.000 32.20057 55 TYR B CA 1
ATOM 1432 C C . TYR B 1 55 ? 3.01811 3.82447 50.84831 1.000 30.96526 55 TYR B C 1
ATOM 1433 O O . TYR B 1 55 ? 2.58398 4.82664 51.43477 1.000 32.89835 55 TYR B O 1
ATOM 1442 N N . PRO B 1 56 ? 3.87607 3.01043 51.43590 1.000 32.67941 56 PRO B N 1
ATOM 1443 C CA . PRO B 1 56 ? 4.29476 3.24986 52.82829 1.000 33.59412 56 PRO B CA 1
ATOM 1444 C C . PRO B 1 56 ? 5.26317 4.41622 52.95807 1.000 32.46125 56 PRO B C 1
ATOM 1445 O O . PRO B 1 56 ? 6.39982 4.23950 53.41031 1.000 34.13866 56 PRO B O 1
ATOM 1449 N N . ALA B 1 57 ? 4.80347 5.61993 52.59967 1.000 34.12904 57 ALA B N 1
ATOM 1450 C CA . ALA B 1 57 ? 5.68140 6.76546 52.37752 1.000 36.75061 57 ALA B CA 1
ATOM 1451 C C . ALA B 1 57 ?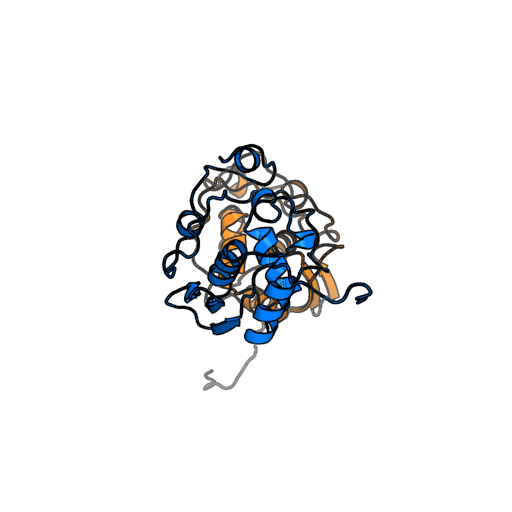 6.53849 7.13606 53.58276 1.000 34.00355 57 ALA B C 1
ATOM 1452 O O . ALA B 1 57 ? 7.50067 7.89280 53.42039 1.000 40.73455 57 ALA B O 1
ATOM 1454 N N . ARG B 1 58 ? 6.23504 6.64131 54.77708 1.000 33.56929 58 ARG B N 1
ATOM 1455 C CA . ARG B 1 58 ? 7.06665 6.94483 55.93092 1.000 34.79472 58 ARG B CA 1
ATOM 1456 C C . ARG B 1 58 ? 7.79175 5.71251 56.46278 1.000 36.66633 58 ARG B C 1
ATOM 1457 O O . ARG B 1 58 ? 8.28421 5.72534 57.59536 1.000 29.84786 58 ARG B O 1
ATOM 1465 N N . ALA B 1 59 ? 7.88649 4.64930 55.66164 1.000 31.96340 59 ALA B N 1
ATOM 1466 C CA . ALA B 1 59 ? 8.64449 3.47091 56.07229 1.000 28.96815 59 ALA B CA 1
ATOM 1467 C C . ALA B 1 59 ? 9.08623 2.67772 54.84615 1.000 27.07469 59 ALA B C 1
ATOM 1468 O O . ALA B 1 59 ? 8.97746 1.44991 54.81886 1.000 28.34103 59 ALA B O 1
ATOM 1470 N N . ALA B 1 60 ? 9.59289 3.37710 53.83363 1.000 25.70373 60 ALA B N 1
ATOM 1471 C CA . ALA B 1 60 ? 9.84076 2.79747 52.52155 1.000 28.46360 60 ALA B CA 1
ATOM 1472 C C . ALA B 1 60 ? 11.31645 2.51939 52.26659 1.000 22.76717 60 ALA B C 1
ATOM 1473 O O . ALA B 1 60 ? 11.71889 2.40486 51.10248 1.000 22.78608 60 ALA B O 1
ATOM 1475 N N . CYS B 1 61 ? 12.11997 2.39183 53.32910 1.000 25.66527 61 CYS B N 1
ATOM 1476 C CA . CYS B 1 61 ? 13.57189 2.34293 53.16816 1.000 26.68146 61 CYS B CA 1
ATOM 1477 C C . CYS B 1 61 ? 14.01655 1.14849 52.31941 1.000 21.43239 61 CYS B C 1
ATOM 1478 O O . CYS B 1 61 ? 14.95320 1.27202 51.52009 1.000 25.55440 61 CYS B O 1
ATOM 1481 N N . LEU B 1 62 ? 13.37054 -0.01299 52.47390 1.000 22.02318 62 LEU B N 1
ATOM 1482 C CA . LEU B 1 62 ? 13.71497 -1.14053 51.60701 1.000 24.40906 62 LEU B CA 1
ATOM 1483 C C . LEU B 1 62 ? 13.49429 -0.78906 50.13971 1.000 21.38051 62 LEU B C 1
ATOM 1484 O O . LEU B 1 62 ? 14.34735 -1.07026 49.28720 1.000 22.54582 62 LEU B O 1
ATOM 1489 N N . LEU B 1 63 ? 12.36306 -0.15118 49.83122 1.000 20.03521 63 LEU B N 1
ATOM 1490 C CA . LEU B 1 63 ? 12.08856 0.26920 48.46017 1.000 21.45614 63 LEU B CA 1
ATOM 1491 C C . LEU B 1 63 ? 13.11928 1.27931 47.97270 1.000 23.51815 63 LEU B C 1
ATOM 1492 O O . LEU B 1 63 ? 13.61411 1.18137 46.84040 1.000 19.29677 63 LEU B O 1
ATOM 1497 N N . VAL B 1 64 ? 13.45469 2.26024 48.81636 1.000 18.65635 64 VAL B N 1
ATOM 1498 C CA . VAL B 1 64 ? 14.48075 3.23185 48.45720 1.000 20.85029 64 VAL B CA 1
ATOM 1499 C C . VAL B 1 64 ? 15.79137 2.52280 48.11973 1.000 20.50563 64 VAL B C 1
ATOM 1500 O O . VAL B 1 64 ? 16.40650 2.78878 47.08167 1.000 19.16573 64 VAL B O 1
ATOM 1504 N N . ALA B 1 65 ? 16.21548 1.57976 48.96950 1.000 20.40123 65 ALA B N 1
ATOM 1505 C CA . ALA B 1 65 ? 17.51192 0.93138 48.76270 1.000 20.65399 65 ALA B CA 1
ATOM 1506 C C . ALA B 1 65 ? 17.54089 0.13649 47.45455 1.000 19.42172 65 ALA B C 1
ATOM 1507 O O . ALA B 1 65 ? 18.49350 0.24602 46.67602 1.000 19.22182 65 ALA B O 1
ATOM 1509 N N . VAL B 1 66 ? 16.49725 -0.65909 47.18847 1.000 19.06800 66 VAL B N 1
ATOM 1510 C CA . VAL B 1 66 ? 16.43567 -1.41174 45.93118 1.000 15.21972 66 VAL B CA 1
ATOM 1511 C C . VAL B 1 66 ? 16.37448 -0.45990 44.73456 1.000 19.74225 66 VAL B C 1
ATOM 1512 O O . VAL B 1 66 ? 17.02281 -0.68531 43.70350 1.000 18.08315 66 VAL B O 1
ATOM 1516 N N . SER B 1 67 ? 15.59212 0.61183 44.84940 1.000 17.94557 67 SER B N 1
ATOM 1517 C CA . SER B 1 67 ? 15.53199 1.61552 43.78905 1.000 16.11206 67 SER B CA 1
ATOM 1518 C C . SER B 1 67 ? 16.90215 2.22445 43.52159 1.000 17.57277 67 SER B C 1
ATOM 1519 O O . SER B 1 67 ? 17.31281 2.38979 42.36745 1.000 19.49332 67 SER B O 1
ATOM 1522 N N . GLN B 1 68 ? 17.60414 2.60591 44.58520 1.000 19.50488 68 GLN B N 1
ATOM 1523 C CA . GLN B 1 68 ? 18.92549 3.19080 44.41335 1.000 18.91263 68 GLN B CA 1
ATOM 1524 C C . GLN B 1 68 ? 19.88042 2.20269 43.76130 1.000 20.69288 68 GLN B C 1
ATOM 1525 O O . GLN B 1 68 ? 20.74919 2.60231 42.97831 1.000 19.03069 68 GLN B O 1
ATOM 1531 N N . ALA B 1 69 ? 19.72073 0.91035 44.06225 1.000 14.53785 69 ALA B N 1
ATOM 1532 C CA . ALA B 1 69 ? 20.62083 -0.10344 43.53191 1.000 17.40306 69 ALA B CA 1
ATOM 1533 C C . ALA B 1 69 ? 20.36213 -0.37871 42.05624 1.000 22.20256 69 ALA B C 1
ATOM 1534 O O . ALA B 1 69 ? 21.28364 -0.76162 41.33179 1.000 19.41695 69 ALA B O 1
ATOM 1536 N N . THR B 1 70 ? 19.12885 -0.20320 41.59505 1.000 18.73814 70 THR B N 1
ATOM 1537 C CA . THR B 1 70 ? 18.74456 -0.65620 40.26822 1.000 15.25224 70 THR B CA 1
ATOM 1538 C C . THR B 1 70 ? 18.29211 0.44835 39.33389 1.000 19.87798 70 THR B C 1
ATOM 1539 O O . THR B 1 70 ? 18.42961 0.29213 38.11966 1.000 17.32000 70 THR B O 1
ATOM 1543 N N . GLY B 1 71 ? 17.74816 1.55361 39.85431 1.000 19.35462 71 GLY B N 1
ATOM 1544 C CA . GLY B 1 71 ? 17.03860 2.49715 39.02015 1.000 18.05487 71 GLY B CA 1
ATOM 1545 C C . GLY B 1 71 ? 15.56111 2.20141 38.83943 1.000 19.91828 71 GLY B C 1
ATOM 1546 O O . GLY B 1 71 ? 14.86489 2.99006 38.18699 1.000 17.68604 71 GLY B O 1
ATOM 1547 N N . LEU B 1 72 ? 15.06907 1.07532 39.35659 1.000 18.51112 72 LEU B N 1
ATOM 1548 C CA . LEU B 1 72 ? 13.62856 0.82079 39.37971 1.000 19.01199 72 LEU B CA 1
ATOM 1549 C C . LEU B 1 72 ? 12.96420 1.82815 40.30605 1.000 19.37106 72 LEU B C 1
ATOM 1550 O O . LEU B 1 72 ? 13.36659 1.93319 41.46759 1.000 19.61635 72 LEU B O 1
ATOM 1555 N N . PRO B 1 73 ? 11.97324 2.59052 39.85935 1.000 20.99795 73 PRO B N 1
ATOM 1556 C CA . PRO B 1 73 ? 11.35276 3.57182 40.76492 1.000 20.86839 73 PRO B CA 1
ATOM 1557 C C . PRO B 1 73 ? 10.62920 2.88535 41.91229 1.000 18.41017 73 PRO B C 1
ATOM 1558 O O . PRO B 1 73 ? 10.08917 1.78283 41.76615 1.000 16.83221 73 PRO B O 1
ATOM 1562 N N . THR B 1 74 ? 10.62595 3.55427 43.07412 1.000 18.32277 74 THR B N 1
ATOM 1563 C CA . THR B 1 74 ? 9.95775 2.98938 44.24828 1.000 19.28338 74 THR B CA 1
ATOM 1564 C C . THR B 1 74 ? 8.47957 2.72796 43.99399 1.000 21.33515 74 THR B C 1
ATOM 1565 O O . THR B 1 74 ? 7.92339 1.76479 44.53863 1.000 21.37139 74 THR B O 1
ATOM 1569 N N . ARG B 1 75 ? 7.82837 3.55599 43.16824 1.000 20.12140 75 ARG B N 1
ATOM 1570 C CA . ARG B 1 75 ? 6.41167 3.34079 42.87308 1.000 21.71380 75 ARG B CA 1
ATOM 1571 C C . ARG B 1 75 ? 6.19252 2.08683 42.03615 1.000 21.52360 75 ARG B C 1
ATOM 1572 O O . ARG B 1 75 ? 5.14527 1.43604 42.14592 1.000 17.44236 75 ARG B O 1
ATOM 1580 N N . THR B 1 76 ? 7.15755 1.73908 41.19469 1.000 22.19900 76 THR B N 1
ATOM 1581 C CA . THR B 1 76 ? 7.03023 0.51812 40.41388 1.000 21.32730 76 THR B CA 1
ATOM 1582 C C . THR B 1 76 ? 7.26723 -0.70510 41.27957 1.000 17.26724 76 THR B C 1
ATOM 1583 O O . THR B 1 76 ? 6.58511 -1.72520 41.11929 1.000 19.98954 76 THR B O 1
ATOM 1587 N N . LEU B 1 77 ? 8.23000 -0.62371 42.20208 1.000 18.45721 77 LEU B N 1
ATOM 1588 C CA . LEU B 1 77 ? 8.40350 -1.69559 43.17644 1.000 17.58724 77 LEU B CA 1
ATOM 1589 C C . LEU B 1 77 ? 7.15226 -1.87678 44.02177 1.000 17.70973 77 LEU B C 1
ATOM 1590 O O . LEU B 1 77 ? 6.73452 -3.00548 44.28707 1.000 16.82172 77 LEU B O 1
ATOM 1595 N N . TRP B 1 78 ? 6.54582 -0.77722 44.47167 1.000 20.03315 78 TRP B N 1
ATOM 1596 C CA . TRP B 1 78 ? 5.33269 -0.91506 45.26990 1.000 20.43668 78 TRP B CA 1
ATOM 1597 C C . TRP B 1 78 ? 4.20020 -1.50624 44.43975 1.000 19.66704 78 TRP B C 1
ATOM 1598 O O . TRP B 1 78 ? 3.45353 -2.36236 44.92435 1.000 21.38749 78 TRP B O 1
ATOM 1609 N N . ALA B 1 79 ? 4.07327 -1.07553 43.18410 1.000 19.83742 79 ALA B N 1
ATOM 1610 C CA . ALA B 1 79 ? 3.03224 -1.60951 42.30565 1.000 20.29600 79 ALA B CA 1
ATOM 1611 C C . ALA B 1 79 ? 3.20214 -3.10498 42.09287 1.000 21.09514 79 ALA B C 1
ATOM 1612 O O . ALA B 1 79 ? 2.22316 -3.86414 42.13971 1.000 21.12275 79 ALA B O 1
ATOM 1614 N N . ALA B 1 80 ? 4.44234 -3.55378 41.87484 1.000 19.67719 80 ALA B N 1
ATOM 1615 C CA . ALA B 1 80 ? 4.68863 -4.98802 41.77894 1.000 21.29627 80 ALA B CA 1
ATOM 1616 C C . ALA B 1 80 ? 4.20387 -5.71080 43.03431 1.000 19.18805 80 ALA B C 1
ATOM 1617 O O . ALA B 1 80 ? 3.56741 -6.76820 42.94184 1.000 20.35535 80 ALA B O 1
ATOM 1619 N N . LEU B 1 81 ? 4.44773 -5.13629 44.21733 1.000 16.60449 81 LEU B N 1
ATOM 1620 C CA . LEU B 1 81 ? 4.03447 -5.81456 45.44417 1.000 16.62467 81 LEU B CA 1
ATOM 1621 C C . LEU B 1 81 ? 2.51274 -5.84662 45.56708 1.000 20.15291 81 LEU B C 1
ATOM 1622 O O . LEU B 1 81 ? 1.93181 -6.88486 45.91644 1.000 19.98314 81 LEU B O 1
ATOM 1627 N N . CYS B 1 82 ? 1.86072 -4.72035 45.27087 1.000 19.24814 82 CYS B N 1
ATOM 1628 C CA . CYS B 1 82 ? 0.39978 -4.65269 45.33821 1.000 21.69682 82 CYS B CA 1
ATOM 1629 C C . CYS B 1 82 ? -0.26640 -5.60172 44.35714 1.000 24.39892 82 CYS B C 1
ATOM 1630 O O . CYS B 1 82 ? -1.39793 -6.03709 44.59243 1.000 26.49662 82 CYS B O 1
ATOM 1633 N N . ALA B 1 83 ? 0.38759 -5.90902 43.24494 1.000 20.73547 83 ALA B N 1
ATOM 1634 C CA . ALA B 1 83 ? -0.19723 -6.80175 42.25591 1.000 22.83946 83 ALA B CA 1
ATOM 1635 C C . ALA B 1 83 ? 0.01544 -8.27428 42.55948 1.000 22.46234 83 ALA B C 1
ATOM 1636 O O . ALA B 1 83 ? -0.68634 -9.10718 41.98421 1.000 25.28465 83 ALA B O 1
ATOM 1638 N N . ASN B 1 84 ? 0.95277 -8.62579 43.44343 1.000 21.27948 84 ASN B N 1
ATOM 1639 C CA . ASN B 1 84 ? 1.36507 -10.01474 43.57595 1.000 21.44906 84 ASN B CA 1
ATOM 1640 C C . ASN B 1 84 ? 1.23465 -10.60582 44.97342 1.000 22.77591 84 ASN B C 1
ATOM 1641 O O . ASN B 1 84 ? 1.41169 -11.81846 45.12416 1.000 20.47689 84 ASN B O 1
ATOM 1646 N N . LEU B 1 85 ? 0.93563 -9.80361 45.98898 1.000 22.18053 85 LEU B N 1
ATOM 1647 C CA . LEU B 1 85 ? 0.72278 -10.30844 47.32702 1.000 22.40705 85 LEU B CA 1
ATOM 1648 C C . LEU B 1 85 ? -0.67929 -9.93584 47.79941 1.000 23.43674 85 LEU B C 1
ATOM 1649 O O . LEU B 1 85 ? -1.15151 -8.83347 47.50141 1.000 24.52739 85 LEU B O 1
ATOM 1654 N N . PRO B 1 86 ? -1.37098 -10.81899 48.51516 1.000 21.83367 86 PRO B N 1
ATOM 1655 C CA . PRO B 1 86 ? -2.66317 -10.43038 49.09303 1.000 28.78569 86 PRO B CA 1
ATOM 1656 C C . PRO B 1 86 ? -2.44783 -9.44277 50.22889 1.000 28.79376 86 PRO B C 1
ATOM 1657 O O . PRO B 1 86 ? -1.36070 -9.36357 50.81074 1.000 22.30116 86 PRO B O 1
ATOM 1661 N N . ASP B 1 87 ? -3.51004 -8.67665 50.53308 1.000 23.33672 87 ASP B N 1
ATOM 1662 C CA . ASP B 1 87 ? -3.39424 -7.55893 51.47288 1.000 28.38618 87 ASP B CA 1
ATOM 1663 C C . ASP B 1 87 ? -2.87137 -8.00545 52.83615 1.000 26.09594 87 ASP B C 1
ATOM 1664 O O . ASP B 1 87 ? -2.15073 -7.25392 53.50327 1.000 28.18994 87 ASP B O 1
ATOM 1669 N N . SER B 1 88 ? -3.23395 -9.20842 53.28132 1.000 23.76994 88 SER B N 1
ATOM 1670 C CA . SER B 1 88 ? -2.80136 -9.63357 54.60558 1.000 26.77952 88 SER B CA 1
ATOM 1671 C C . SER B 1 88 ? -1.30701 -9.92818 54.66820 1.000 31.74626 88 SER B C 1
ATOM 1672 O O . SER B 1 88 ? -0.73701 -9.88541 55.76356 1.000 29.00478 88 SER B O 1
ATOM 1675 N N . VAL B 1 89 ? -0.66909 -10.23585 53.53614 1.000 27.29778 89 VAL B N 1
ATOM 1676 C CA . VAL B 1 89 ? 0.78205 -10.44335 53.51236 1.000 24.08556 89 VAL B CA 1
ATOM 1677 C C . VAL B 1 89 ? 1.51747 -9.13357 53.27076 1.000 28.43373 89 VAL B C 1
ATOM 1678 O O . VAL B 1 89 ? 2.60054 -8.91105 53.82039 1.000 25.83711 89 VAL B O 1
ATOM 1682 N N . LEU B 1 90 ? 0.91742 -8.26459 52.45347 1.000 23.86279 90 LEU B N 1
ATOM 1683 C CA . LEU B 1 90 ? 1.44590 -6.92727 52.20558 1.000 24.77494 90 LEU B CA 1
ATOM 1684 C C . LEU B 1 90 ? 1.52742 -6.11428 53.48963 1.000 31.44906 90 LEU B C 1
ATOM 1685 O O . LEU B 1 90 ? 2.54533 -5.47129 53.77739 1.000 28.20145 90 LEU B O 1
ATOM 1690 N N . ASP B 1 91 ? 0.43513 -6.08618 54.24917 1.000 27.89123 91 ASP B N 1
ATOM 1691 C CA . ASP B 1 91 ? 0.32892 -5.25982 55.44801 1.000 31.25546 91 ASP B CA 1
ATOM 1692 C C . ASP B 1 91 ? -0.21277 -6.15823 56.54890 1.000 35.00381 91 ASP B C 1
ATOM 1693 O O . ASP B 1 91 ? -1.42253 -6.38251 56.62520 1.000 34.36299 91 ASP B O 1
ATOM 1698 N N . ASP B 1 92 ? 0.67787 -6.68957 57.38379 1.000 34.50102 92 ASP B N 1
ATOM 1699 C CA . ASP B 1 92 ? 0.23682 -7.43288 58.55648 1.000 42.36524 92 ASP B CA 1
ATOM 1700 C C . ASP B 1 92 ? -0.08806 -6.52221 59.73820 1.000 38.54999 92 ASP B C 1
ATOM 1701 O O . ASP B 1 92 ? -0.22737 -7.01080 60.86172 1.000 42.42878 92 ASP B O 1
ATOM 1706 N N . GLY B 1 93 ? -0.20561 -5.21765 59.50474 1.000 38.97053 93 GLY B N 1
ATOM 1707 C CA . GLY B 1 93 ? -0.46981 -4.27456 60.56886 1.000 39.17267 93 GLY B CA 1
ATOM 1708 C C . GLY B 1 93 ? 0.66147 -3.28553 60.75447 1.000 43.81974 93 GLY B C 1
ATOM 1709 O O . GLY B 1 93 ? 0.42748 -2.11197 61.05731 1.000 45.29373 93 GLY B O 1
ATOM 1710 N N . SER B 1 94 ? 1.89436 -3.73986 60.55810 1.000 38.57386 94 SER B N 1
ATOM 1711 C CA . SER B 1 94 ? 3.06804 -2.93784 60.87287 1.000 42.26820 94 SER B CA 1
ATOM 1712 C C . SER B 1 94 ? 3.59666 -2.15436 59.68582 1.000 42.44691 94 SER B C 1
ATOM 1713 O O . SER B 1 94 ? 4.55937 -1.39814 59.84412 1.000 42.11919 94 SER B O 1
ATOM 1716 N N . LEU B 1 95 ? 2.99636 -2.31437 58.50892 1.000 40.71406 95 LEU B N 1
ATOM 1717 C CA . LEU B 1 95 ? 3.61181 -1.79555 57.29257 1.000 38.35033 95 LEU B CA 1
ATOM 1718 C C . LEU B 1 95 ? 3.85858 -0.29493 57.38059 1.000 40.87103 95 LEU B C 1
ATOM 1719 O O . LEU B 1 95 ? 4.96129 0.17917 57.08785 1.000 36.99822 95 LEU B O 1
ATOM 1724 N N . ALA B 1 96 ? 2.84193 0.47082 57.78833 1.000 38.62895 96 ALA B N 1
ATOM 1725 C CA . ALA B 1 96 ? 2.91785 1.92637 57.69209 1.000 39.02714 96 ALA B CA 1
ATOM 1726 C C . ALA B 1 96 ? 3.97105 2.53573 58.61533 1.000 42.07256 96 ALA B C 1
ATOM 1727 O O . ALA B 1 96 ? 4.34817 3.69826 58.42454 1.000 36.47384 96 ALA B O 1
ATOM 1729 N N . THR B 1 97 ? 4.46532 1.78672 59.59631 1.000 37.93576 97 THR B N 1
ATOM 1730 C CA . THR B 1 97 ? 5.42422 2.33217 60.54906 1.000 47.19788 97 THR B CA 1
ATOM 1731 C C . THR B 1 97 ? 6.77964 1.64175 60.49416 1.000 45.21246 97 THR B C 1
ATOM 1732 O O . THR B 1 97 ? 7.81431 2.32284 60.48694 1.000 44.23186 97 THR B O 1
ATOM 1736 N N . LEU B 1 98 ? 6.80649 0.30559 60.45309 1.000 41.62307 98 LEU B N 1
ATOM 1737 C CA . LEU B 1 98 ? 8.06495 -0.44098 60.42393 1.000 41.52630 98 LEU B CA 1
ATOM 1738 C C . LEU B 1 98 ? 8.59688 -0.58093 59.00087 1.000 44.71703 98 LEU B C 1
ATOM 1739 O O . LEU B 1 98 ? 9.79074 -0.36920 58.74935 1.000 42.97509 98 LEU B O 1
ATOM 1744 N N . GLY B 1 99 ? 7.72610 -0.92468 58.06142 1.000 38.11300 99 GLY B N 1
ATOM 1745 C CA . GLY B 1 99 ? 8.08222 -1.02187 56.66491 1.000 33.75322 99 GLY B CA 1
ATOM 1746 C C . GLY B 1 99 ? 8.06948 -2.45276 56.16276 1.000 33.26394 99 GLY B C 1
ATOM 1747 O O . GLY B 1 99 ? 7.52380 -3.36697 56.78809 1.000 27.26245 99 GLY B O 1
ATOM 1748 N N . LEU B 1 100 ? 8.69004 -2.63958 55.00228 1.000 29.29355 100 LEU B N 1
ATOM 1749 C CA . LEU B 1 100 ? 8.72158 -3.92828 54.33638 1.000 26.80964 100 LEU B CA 1
ATOM 1750 C C . LEU B 1 100 ? 9.70713 -4.86178 55.04163 1.000 26.02092 100 LEU B C 1
ATOM 1751 O O . LEU B 1 100 ? 10.51489 -4.44362 55.87433 1.000 28.57899 100 LEU B O 1
ATOM 1756 N N . THR B 1 101 ? 9.63691 -6.14114 54.69853 1.000 25.22322 101 THR B N 1
ATOM 1757 C CA . THR B 1 101 ? 10.53505 -7.16339 55.21882 1.000 22.67658 101 THR B CA 1
ATOM 1758 C C . THR B 1 101 ? 11.25844 -7.84175 54.05883 1.000 24.45428 101 THR B C 1
ATOM 1759 O O . THR B 1 101 ? 10.97008 -7.58626 52.88447 1.000 18.84686 101 THR B O 1
ATOM 1763 N N . THR B 1 102 ? 12.18778 -8.74378 54.39204 1.000 23.23109 102 THR B N 1
ATOM 1764 C CA . THR B 1 102 ? 12.83330 -9.51633 53.33571 1.000 24.03345 102 THR B CA 1
ATOM 1765 C C . THR B 1 102 ? 11.87722 -10.49528 52.67239 1.000 23.23948 102 THR B C 1
ATOM 1766 O O . THR B 1 102 ? 12.21246 -11.03746 51.61207 1.000 20.26194 102 THR B O 1
ATOM 1770 N N . ASP B 1 103 ? 10.69316 -10.73110 53.25334 1.000 20.90421 103 ASP B N 1
ATOM 1771 C CA . ASP B 1 103 ? 9.68782 -11.49463 52.52230 1.000 22.15333 103 ASP B CA 1
ATOM 1772 C C . ASP B 1 103 ? 9.16345 -10.68657 51.34609 1.000 17.33214 103 ASP B C 1
ATOM 1773 O O . ASP B 1 103 ? 8.94235 -11.23386 50.26115 1.000 19.37395 103 ASP B O 1
ATOM 1778 N N . HIS B 1 104 ? 8.95449 -9.38300 51.54458 1.000 21.85424 104 HIS B N 1
ATOM 1779 C CA . HIS B 1 104 ? 8.57411 -8.53221 50.42745 1.000 19.40403 104 HIS B CA 1
ATOM 1780 C C . HIS B 1 104 ? 9.68780 -8.49554 49.38630 1.000 19.46819 104 HIS B C 1
ATOM 1781 O O . HIS B 1 104 ? 9.41614 -8.50529 48.18272 1.000 18.38223 104 HIS B O 1
ATOM 1788 N N . PHE B 1 105 ? 10.95268 -8.50311 49.82800 1.000 18.49523 105 PHE B N 1
ATOM 1789 C CA . PHE B 1 105 ? 12.05241 -8.47671 48.85909 1.000 19.32770 105 PHE B CA 1
ATOM 1790 C C . PHE B 1 105 ? 12.06464 -9.71694 47.96635 1.000 17.54463 105 PHE B C 1
ATOM 1791 O O . PHE B 1 105 ? 12.44757 -9.62542 46.79747 1.000 17.30551 105 PHE B O 1
ATOM 1799 N N . ALA B 1 106 ? 11.65824 -10.87652 48.49426 1.000 16.40286 106 ALA B N 1
ATOM 1800 C CA . ALA B 1 106 ? 11.59926 -12.08714 47.68131 1.000 15.78560 106 ALA B CA 1
ATOM 1801 C C . ALA B 1 106 ? 10.70668 -11.89834 46.45777 1.000 17.36133 106 ALA B C 1
ATOM 1802 O O . ALA B 1 106 ? 11.03688 -12.35041 45.35712 1.000 16.90323 106 ALA B O 1
ATOM 1804 N N . VAL B 1 107 ? 9.55332 -11.26629 46.64832 1.000 16.34471 107 VAL B N 1
ATOM 1805 C CA . VAL B 1 107 ? 8.64347 -10.97856 45.54695 1.000 16.18238 107 VAL B CA 1
ATOM 1806 C C . VAL B 1 107 ? 9.30015 -10.03794 44.54095 1.000 15.84849 107 VAL B C 1
ATOM 1807 O O . VAL B 1 107 ? 9.28715 -10.28243 43.32961 1.000 15.59786 107 VAL B O 1
ATOM 1811 N N . LEU B 1 108 ? 9.88614 -8.94509 45.02960 1.000 12.72283 108 LEU B N 1
ATOM 1812 C CA . LEU B 1 108 ? 10.58220 -8.03023 44.13127 1.000 13.86971 108 LEU B CA 1
ATOM 1813 C C . LEU B 1 108 ? 11.70486 -8.74173 43.38156 1.000 15.70884 108 LEU B C 1
ATOM 1814 O O . LEU B 1 108 ? 11.91424 -8.49400 42.18964 1.000 15.50512 108 LEU B O 1
ATOM 1819 N N . ALA B 1 109 ? 12.42931 -9.63571 44.06430 1.000 13.53620 109 ALA B N 1
ATOM 1820 C CA . ALA B 1 109 ? 13.53945 -10.34474 43.42806 1.000 12.70633 109 ALA B CA 1
ATOM 1821 C C . ALA B 1 109 ? 13.05362 -11.24727 42.30229 1.000 15.06692 109 ALA B C 1
ATOM 1822 O O . ALA B 1 109 ? 13.69346 -11.33794 41.24810 1.000 15.29251 109 ALA B O 1
ATOM 1824 N N . ARG B 1 110 ? 11.93797 -11.94857 42.52067 1.000 13.60410 110 ARG B N 1
ATOM 1825 C CA . ARG B 1 110 ? 11.37569 -12.79666 41.47152 1.000 17.45545 110 ARG B CA 1
ATOM 1826 C C . ARG B 1 110 ? 10.90984 -11.96567 40.28196 1.000 19.75852 110 ARG B C 1
ATOM 1827 O O . ARG B 1 110 ? 11.16153 -12.32418 39.12707 1.000 15.80411 110 ARG B O 1
ATOM 1835 N N . ILE B 1 111 ? 10.24194 -10.84088 40.54884 1.000 14.42100 111 ILE B N 1
ATOM 1836 C CA . ILE B 1 111 ? 9.62567 -10.06226 39.47799 1.000 13.41937 111 ILE B CA 1
ATOM 1837 C C . ILE B 1 111 ? 10.68667 -9.35701 38.64121 1.000 18.03686 111 ILE B C 1
ATOM 1838 O O . ILE B 1 111 ? 10.57217 -9.27959 37.40809 1.000 16.11680 111 ILE B O 1
ATOM 1843 N N . PHE B 1 112 ? 11.73107 -8.82181 39.28224 1.000 13.79243 112 PHE B N 1
ATOM 1844 C CA . PHE B 1 112 ? 12.70913 -8.00510 38.57347 1.000 13.82065 112 PHE B CA 1
ATOM 1845 C C . PHE B 1 112 ? 14.08731 -8.65159 38.46277 1.000 16.86828 112 PHE B C 1
ATOM 1846 O O . PHE B 1 112 ? 15.03102 -7.96684 38.04267 1.000 16.06119 112 PHE B O 1
ATOM 1854 N N . SER B 1 113 ? 14.23220 -9.93181 38.84355 1.000 17.37400 113 SER B N 1
ATOM 1855 C CA . SER B 1 113 ? 15.48162 -10.69399 38.69162 1.000 18.16774 113 SER B CA 1
ATOM 1856 C C . SER B 1 113 ? 16.60527 -10.08091 39.53886 1.000 17.47150 113 SER B C 1
ATOM 1857 O O . SER B 1 113 ? 17.59114 -9.53600 39.02258 1.000 16.49701 113 SER B O 1
ATOM 1860 N N . LEU B 1 114 ? 16.43140 -10.17325 40.86237 1.000 14.64846 114 LEU B N 1
ATOM 1861 C CA . LEU B 1 114 ? 17.34886 -9.53462 41.80050 1.000 14.34494 114 LEU B CA 1
ATOM 1862 C C . LEU B 1 114 ? 17.93329 -10.55233 42.76806 1.000 15.28264 114 LEU B C 1
ATOM 1863 O O . LEU B 1 114 ? 17.33256 -11.59435 43.05446 1.000 13.08737 114 LEU B O 1
ATOM 1868 N N . ARG B 1 115 ? 19.10620 -10.21621 43.29145 1.000 16.14147 115 ARG B N 1
ATOM 1869 C CA . ARG B 1 115 ? 19.63122 -10.90881 44.45641 1.000 17.25772 115 ARG B CA 1
ATOM 1870 C C . ARG B 1 115 ? 20.37504 -9.91023 45.32448 1.000 15.74514 115 ARG B C 1
ATOM 1871 O O . ARG B 1 115 ? 21.07529 -9.02129 44.82242 1.000 16.28930 115 ARG B O 1
ATOM 1879 N N . CYS B 1 116 ? 20.22081 -10.06124 46.63546 1.000 19.09621 116 CYS B N 1
ATOM 1880 C CA . CYS B 1 116 ? 20.81106 -9.11051 47.56377 1.000 19.18274 116 CYS B CA 1
ATOM 1881 C C . CYS B 1 116 ? 21.42439 -9.83152 48.74917 1.000 18.86764 116 CYS B C 1
ATOM 1882 O O . CYS B 1 116 ? 20.80478 -10.73766 49.31601 1.000 20.88074 116 CYS B O 1
ATOM 1885 N N . ARG B 1 117 ? 22.63854 -9.40603 49.11975 1.000 18.24147 117 ARG B N 1
ATOM 1886 C CA . ARG B 1 117 ? 23.28604 -9.82344 50.35861 1.000 18.31756 117 ARG B CA 1
ATOM 1887 C C . ARG B 1 117 ? 22.87277 -8.86125 51.46268 1.000 16.62366 117 ARG B C 1
ATOM 1888 O O . ARG B 1 117 ? 23.25391 -7.68768 51.44353 1.000 19.74231 117 ARG B O 1
ATOM 1896 N N . PHE B 1 118 ? 22.08940 -9.34880 52.41687 1.000 21.63030 118 PHE B N 1
ATOM 1897 C CA . PHE B 1 118 ? 21.64369 -8.53135 53.54072 1.000 21.15839 118 PHE B CA 1
ATOM 1898 C C . PHE B 1 118 ? 22.63801 -8.67725 54.68396 1.000 22.53984 118 PHE B C 1
ATOM 1899 O O . PHE B 1 118 ? 22.90345 -9.79541 55.14272 1.000 23.30000 118 PHE B O 1
ATOM 1907 N N . VAL B 1 119 ? 23.17608 -7.54607 55.13346 1.000 21.84532 119 VAL B N 1
ATOM 1908 C CA . VAL B 1 119 ? 24.23351 -7.49329 56.13561 1.000 26.15384 119 VAL B CA 1
ATOM 1909 C C . VAL B 1 119 ? 23.65746 -6.91872 57.42161 1.000 30.61733 119 VAL B C 1
ATOM 1910 O O . VAL B 1 119 ? 23.14113 -5.79147 57.43173 1.000 28.90787 119 VAL B O 1
ATOM 1914 N N . SER B 1 120 ? 23.76462 -7.67920 58.50838 1.000 31.22817 120 SER B N 1
ATOM 1915 C CA . SER B 1 120 ? 23.33937 -7.20341 59.81702 1.000 37.80393 120 SER B CA 1
ATOM 1916 C C . SER B 1 120 ? 24.36514 -7.62174 60.85937 1.000 40.23370 120 SER B C 1
ATOM 1917 O O . SER B 1 120 ? 25.30724 -8.36690 60.57144 1.000 36.87744 120 SER B O 1
ATOM 1920 N N . GLU B 1 121 ? 24.16549 -7.13692 62.09271 1.000 44.00161 121 GLU B N 1
ATOM 1921 C CA . GLU B 1 121 ? 25.04744 -7.51745 63.19371 1.000 46.82476 121 GLU B CA 1
ATOM 1922 C C . GLU B 1 121 ? 24.94133 -9.00294 63.52259 1.000 47.61710 121 GLU B C 1
ATOM 1923 O O . GLU B 1 121 ? 25.89229 -9.57372 64.06843 1.000 53.60143 121 GLU B O 1
ATOM 1925 N N . HIS B 1 122 ? 23.81429 -9.64337 63.19269 1.000 45.40844 122 HIS B N 1
ATOM 1926 C CA . HIS B 1 122 ? 23.69776 -11.08527 63.39325 1.000 49.24816 122 HIS B CA 1
ATOM 1927 C C . HIS B 1 122 ? 24.53236 -11.87329 62.38450 1.000 47.54208 122 HIS B C 1
ATOM 1928 O O . HIS B 1 122 ? 25.07136 -12.93129 62.72542 1.000 50.49878 122 HIS B O 1
ATOM 1930 N N . GLY B 1 123 ? 24.65006 -11.38786 61.15314 1.000 44.84445 123 GLY B N 1
ATOM 1931 C CA . GLY B 1 123 ? 25.33518 -12.13322 60.10827 1.000 40.19750 123 GLY B CA 1
ATOM 1932 C C . GLY B 1 123 ? 24.89286 -11.65300 58.73163 1.000 37.74575 123 GLY B C 1
ATOM 1933 O O . GLY B 1 123 ? 24.32666 -10.56673 58.59060 1.000 34.97897 123 GLY B O 1
ATOM 1934 N N . ASP B 1 124 ? 25.17712 -12.49020 57.73058 1.000 34.76377 124 ASP B N 1
ATOM 1935 C CA . ASP B 1 124 ? 24.91011 -12.20310 56.32473 1.000 29.55900 124 ASP B CA 1
ATOM 1936 C C . ASP B 1 124 ? 23.95231 -13.23652 55.76163 1.000 32.04456 124 ASP B C 1
ATOM 1937 O O . ASP B 1 124 ? 24.11135 -14.43699 56.00330 1.000 30.95815 124 ASP B O 1
ATOM 1942 N N . VAL B 1 125 ? 22.98173 -12.78158 54.97643 1.000 26.94715 125 VAL B N 1
ATOM 1943 C CA . VAL B 1 125 ? 22.10630 -13.70106 54.26173 1.000 28.59040 125 VAL B CA 1
ATOM 1944 C C . VAL B 1 125 ? 21.89937 -13.16207 52.85149 1.000 26.08897 125 VAL B C 1
ATOM 1945 O O . VAL B 1 125 ? 21.61382 -11.97025 52.66498 1.000 26.61490 125 VAL B O 1
ATOM 1949 N N . GLU B 1 126 ? 22.08251 -14.02422 51.85645 1.000 23.17494 126 GLU B N 1
ATOM 1950 C CA . GLU B 1 126 ? 21.76352 -13.66040 50.48491 1.000 22.31863 126 GLU B CA 1
ATOM 1951 C C . GLU B 1 126 ? 20.39858 -14.21211 50.10680 1.000 18.66709 126 GLU B C 1
ATOM 1952 O O . GLU B 1 126 ? 20.13024 -15.41318 50.25959 1.000 19.78505 126 GLU B O 1
ATOM 1958 N N . LEU B 1 127 ? 19.54614 -13.32892 49.60138 1.000 19.97276 127 LEU B N 1
ATOM 1959 C CA . LEU B 1 127 ? 18.19547 -13.68707 49.19887 1.000 18.55499 127 LEU B CA 1
ATOM 1960 C C . LEU B 1 127 ? 17.97695 -13.23068 47.76799 1.000 16.07141 127 LEU B C 1
ATOM 1961 O O . LEU B 1 127 ? 18.63765 -12.30844 47.28320 1.000 18.49179 127 LEU B O 1
ATOM 1966 N N . GLY B 1 128 ? 17.06090 -13.90677 47.09170 1.000 19.08284 128 GLY B N 1
ATOM 1967 C CA . GLY B 1 128 ? 16.74388 -13.56329 45.72261 1.000 18.90344 128 GLY B CA 1
ATOM 1968 C C . GLY B 1 128 ? 16.83298 -14.76862 44.81489 1.000 17.21743 128 GLY B C 1
ATOM 1969 O O . GLY B 1 128 ? 16.51449 -15.89328 45.23364 1.000 17.10474 128 GLY B O 1
ATOM 1970 N N . LEU B 1 129 ? 17.26785 -14.54677 43.57569 1.000 15.83826 129 LEU B N 1
ATOM 1971 C CA . LEU B 1 129 ? 17.34735 -15.60098 42.56863 1.000 18.09159 129 LEU B CA 1
ATOM 1972 C C . LEU B 1 129 ? 18.79556 -15.87908 42.19172 1.000 19.35677 129 LEU B C 1
ATOM 1973 O O . LEU B 1 129 ? 19.59636 -14.95161 42.02796 1.000 17.27086 129 LEU B O 1
ATOM 1978 N N . HIS B 1 130 ? 19.10843 -17.16766 42.01005 1.000 15.79578 130 HIS B N 1
ATOM 1979 C CA . HIS B 1 130 ? 20.43803 -17.57882 41.57783 1.000 20.00223 130 HIS B CA 1
ATOM 1980 C C . HIS B 1 130 ? 20.79006 -17.02200 40.20335 1.000 20.12762 130 HIS B C 1
ATOM 1981 O O . HIS B 1 130 ? 21.97225 -16.85052 39.89225 1.000 20.24101 130 HIS B O 1
ATOM 1988 N N . ASP B 1 131 ? 19.79105 -16.77429 39.35634 1.000 17.83637 131 ASP B N 1
ATOM 1989 C CA . ASP B 1 131 ? 20.01900 -16.26169 38.01194 1.000 18.78423 131 ASP B CA 1
ATOM 1990 C C . ASP B 1 131 ? 19.66037 -14.78415 37.89934 1.000 19.31959 131 ASP B C 1
ATOM 1991 O O . ASP B 1 131 ? 19.33434 -14.30554 36.81267 1.000 19.46045 131 ASP B O 1
ATOM 1996 N N . ALA B 1 132 ? 19.71981 -14.05005 39.00717 1.000 19.40088 132 ALA B N 1
ATOM 1997 C CA . ALA B 1 132 ? 19.41349 -12.62559 38.97609 1.000 18.92872 132 ALA B CA 1
ATOM 1998 C C . ALA B 1 132 ? 20.37802 -11.88487 38.05572 1.000 19.19139 132 ALA B C 1
ATOM 1999 O O . ALA B 1 132 ? 21.56789 -12.20000 38.00277 1.000 15.40417 132 ALA B O 1
ATOM 2001 N N . THR B 1 133 ? 19.86702 -10.87396 37.34421 1.000 15.32162 133 THR B N 1
ATOM 2002 C CA . THR B 1 133 ? 20.74250 -10.02435 36.55764 1.000 16.72665 133 THR B CA 1
ATOM 2003 C C . THR B 1 133 ? 21.21113 -8.78758 37.31593 1.000 20.98555 133 THR B C 1
ATOM 2004 O O . THR B 1 133 ? 22.19351 -8.16325 36.90144 1.000 16.73923 133 THR B O 1
ATOM 2008 N N . SER B 1 134 ? 20.56048 -8.42567 38.42181 1.000 14.18643 134 SER B N 1
ATOM 2009 C CA . SER B 1 134 ? 21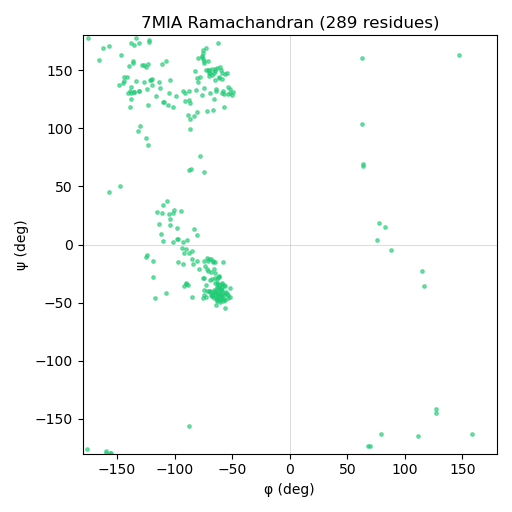.03207 -7.34645 39.28325 1.000 18.91724 134 SER B CA 1
ATOM 2010 C C . SER B 1 134 ? 21.38336 -7.91684 40.64516 1.000 18.91608 134 SER B C 1
ATOM 2011 O O . SER B 1 134 ? 20.55345 -8.59731 41.26460 1.000 16.76737 134 SER B O 1
ATOM 2014 N N . ARG B 1 135 ? 22.59642 -7.62173 41.10995 1.000 18.09625 135 ARG B N 1
ATOM 2015 C CA . ARG B 1 135 ? 23.07772 -8.05382 42.41283 1.000 17.98426 135 ARG B CA 1
ATOM 2016 C C . ARG B 1 135 ? 23.56308 -6.83638 43.18128 1.000 20.22115 135 ARG B C 1
ATOM 2017 O O . ARG B 1 135 ? 24.21640 -5.95320 42.61368 1.000 16.80474 135 ARG B O 1
ATOM 2019 N N . PHE B 1 136 ? 23.26443 -6.80024 44.47620 1.000 17.35239 136 PHE B N 1
ATOM 2020 C CA . PHE B 1 136 ? 23.64757 -5.65707 45.29350 1.000 18.52330 136 PHE B CA 1
ATOM 2021 C C . PHE B 1 136 ? 23.65543 -6.09241 46.75699 1.000 19.13202 136 PHE B C 1
ATOM 2022 O O . PHE B 1 136 ? 23.37114 -7.25010 47.08813 1.000 19.16815 136 PHE B O 1
ATOM 2030 N N . THR B 1 137 ? 23.97372 -5.14230 47.63108 1.000 21.96406 137 THR B N 1
ATOM 2031 C CA . THR B 1 137 ? 24.20082 -5.38474 49.05150 1.000 21.08759 137 THR B CA 1
ATOM 2032 C C . THR B 1 137 ? 23.48396 -4.32664 49.87488 1.000 18.18481 137 THR B C 1
ATOM 2033 O O . THR B 1 137 ? 23.64111 -3.12947 49.62405 1.000 20.71519 137 THR B O 1
ATOM 2037 N N . ILE B 1 138 ? 22.73580 -4.76095 50.88234 1.000 23.29521 138 ILE B N 1
ATOM 2038 C CA . ILE B 1 138 ? 21.97114 -3.84596 51.72012 1.000 20.03878 138 ILE B CA 1
ATOM 2039 C C . ILE B 1 138 ? 22.24414 -4.17269 53.17976 1.000 20.73647 138 ILE B C 1
ATOM 2040 O O . ILE B 1 138 ? 22.19746 -5.33942 53.58493 1.000 21.73002 138 ILE B O 1
ATOM 2045 N N . ARG B 1 139 ? 22.53455 -3.14238 53.96336 1.000 24.73371 139 ARG B N 1
ATOM 2046 C CA . ARG B 1 139 ? 22.75510 -3.29742 55.39134 1.000 25.30069 139 ARG B CA 1
ATOM 2047 C C . ARG B 1 139 ? 21.43903 -3.07673 56.12001 1.000 25.89373 139 ARG B C 1
ATOM 2048 O O . ARG B 1 139 ? 20.72072 -2.11256 55.83240 1.000 28.92249 139 ARG B O 1
ATOM 2056 N N . HIS B 1 140 ? 21.11184 -3.97533 57.03702 1.000 27.39502 140 HIS B N 1
ATOM 2057 C CA . HIS B 1 140 ? 19.98620 -3.76709 57.93461 1.000 31.20162 140 HIS B CA 1
ATOM 2058 C C . HIS B 1 140 ? 20.52084 -3.39410 59.30594 1.000 34.98888 140 HIS B C 1
ATOM 2059 O O . HIS B 1 140 ? 21.43109 -4.05066 59.81766 1.000 28.69021 140 HIS B O 1
ATOM 2066 N N . THR B 1 141 ? 19.97822 -2.32366 59.87773 1.000 35.25645 141 THR B N 1
ATOM 2067 C CA . THR B 1 141 ? 20.32209 -1.89036 61.22415 1.000 32.54123 141 THR B CA 1
ATOM 2068 C C . THR B 1 141 ? 19.03722 -1.83714 62.03769 1.000 37.76697 141 THR B C 1
ATOM 2069 O O . THR B 1 141 ? 18.10893 -1.10136 61.65981 1.000 34.79637 141 THR B O 1
ATOM 2073 N N . PRO B 1 142 ? 18.91482 -2.58840 63.13206 1.000 36.27163 142 PRO B N 1
ATOM 2074 C CA . PRO B 1 142 ? 17.64340 -2.62545 63.86148 1.000 34.67143 142 PRO B CA 1
ATOM 2075 C C . PRO B 1 142 ? 17.41857 -1.32034 64.60952 1.000 31.45988 142 PRO B C 1
ATOM 2076 O O . PRO B 1 142 ? 18.30006 -0.46361 64.70178 1.000 32.56523 142 PRO B O 1
ATOM 2080 N N . GLY B 1 143 ? 16.19940 -1.16657 65.12275 1.000 33.36042 143 GLY B N 1
ATOM 2081 C CA . GLY B 1 143 ? 15.85882 0.04628 65.84389 1.000 30.60318 143 GLY B CA 1
ATOM 2082 C C . GLY B 1 143 ? 16.70151 0.21179 67.09556 1.000 33.98077 143 GLY B C 1
ATOM 2083 O O . GLY B 1 143 ? 17.15689 -0.76205 67.69932 1.000 32.91182 143 GLY B O 1
ATOM 2084 N N . HIS B 1 144 ? 16.90646 1.46986 67.48786 1.000 24.54007 144 HIS B N 1
ATOM 2085 C CA . HIS B 1 144 ? 17.80225 1.80659 68.58197 1.000 26.41204 144 HIS B CA 1
ATOM 2086 C C . HIS B 1 144 ? 17.24868 2.98690 69.37318 1.000 26.04965 144 HIS B C 1
ATOM 2087 O O . HIS B 1 144 ? 16.64866 3.89817 68.79854 1.000 24.28514 144 HIS B O 1
ATOM 2094 N N . PHE B 1 145 ? 17.45200 2.96497 70.68998 1.000 22.53454 145 PHE B N 1
ATOM 2095 C CA . PHE B 1 145 ? 17.17196 4.10200 71.56222 1.000 21.28983 145 PHE B CA 1
ATOM 2096 C C . PHE B 1 145 ? 18.47609 4.65608 72.11297 1.000 22.09728 145 PHE B C 1
ATOM 2097 O O . PHE B 1 145 ? 19.31578 3.89359 72.60079 1.000 22.00767 145 PHE B O 1
ATOM 2105 N N . GLU B 1 146 ? 18.62135 5.97984 72.08319 1.000 21.56611 146 GLU B N 1
ATOM 2106 C CA . GLU B 1 146 ? 19.83835 6.63842 72.54047 1.000 25.86414 146 GLU B CA 1
ATOM 2107 C C . GLU B 1 146 ? 19.45987 7.87353 73.34481 1.000 21.65257 146 GLU B C 1
ATOM 2108 O O . GLU B 1 146 ? 18.72486 8.73314 72.84822 1.000 20.24804 146 GLU B O 1
ATOM 2114 N N . LEU B 1 147 ? 19.95150 7.96023 74.57833 1.000 19.04932 147 LEU B N 1
ATOM 2115 C CA . LEU B 1 147 ? 19.79875 9.18795 75.35018 1.000 19.66884 147 LEU B CA 1
ATOM 2116 C C . LEU B 1 147 ? 20.55588 10.32198 74.67268 1.000 22.36483 147 LEU B C 1
ATOM 2117 O O . LEU B 1 147 ? 21.70729 10.15558 74.26176 1.000 19.73346 147 LEU B O 1
ATOM 2122 N N . VAL B 1 148 ? 19.90089 11.47256 74.55609 1.000 18.04937 148 VAL B N 1
ATOM 2123 C CA . VAL B 1 148 ? 20.45789 12.66334 73.92882 1.000 20.28760 148 VAL B CA 1
ATOM 2124 C C . VAL B 1 148 ? 20.18122 13.85998 74.83576 1.000 21.24181 148 VAL B C 1
ATOM 2125 O O . VAL B 1 148 ? 19.54213 13.73738 75.88144 1.000 18.49203 148 VAL B O 1
ATOM 2129 N N . ALA B 1 149 ? 20.66703 15.02859 74.41759 1.000 23.66533 149 ALA B N 1
ATOM 2130 C CA . ALA B 1 149 ? 20.47185 16.24246 75.20172 1.000 18.85196 149 ALA B CA 1
ATOM 2131 C C . ALA B 1 149 ? 18.98853 16.53648 75.38854 1.000 18.92296 149 ALA B C 1
ATOM 2132 O O . ALA B 1 149 ? 18.15881 16.22580 74.53001 1.000 19.75599 149 ALA B O 1
ATOM 2134 N N . ASP B 1 150 ? 18.65925 17.17299 76.51828 1.000 21.81567 150 ASP B N 1
ATOM 2135 C CA . ASP B 1 150 ? 17.26662 17.51327 76.80391 1.000 17.99582 150 ASP B CA 1
ATOM 2136 C C . ASP B 1 150 ? 16.60851 18.26748 75.65329 1.000 21.58207 150 ASP B C 1
ATOM 2137 O O . ASP B 1 150 ? 15.43060 18.04741 75.36358 1.000 20.85813 150 ASP B O 1
ATOM 2142 N N . ASN B 1 151 ? 17.34783 19.16065 74.98095 1.000 17.31617 151 ASN B N 1
ATOM 2143 C CA . ASN B 1 151 ? 16.77775 20.03899 73.96187 1.000 19.84506 151 ASN B CA 1
ATOM 2144 C C . ASN B 1 151 ? 16.99402 19.52427 72.54365 1.000 22.40715 151 ASN B C 1
ATOM 2145 O O . ASN B 1 151 ? 16.80376 20.28108 71.57643 1.000 21.76242 151 ASN B O 1
ATOM 2150 N N . PHE B 1 152 ? 17.38641 18.26485 72.40219 1.000 20.00455 152 PHE B N 1
ATOM 2151 C CA . PHE B 1 152 ? 17.65301 17.67605 71.09220 1.000 19.49169 152 PHE B CA 1
ATOM 2152 C C . PHE B 1 152 ? 16.42252 17.74492 70.20049 1.000 20.82918 152 PHE B C 1
ATOM 2153 O O . PHE B 1 152 ? 15.32396 17.35963 70.60697 1.000 20.13680 152 PHE B O 1
ATOM 2161 N N . SER B 1 153 ? 16.60159 18.24139 68.97899 1.000 19.66617 153 SER B N 1
ATOM 2162 C CA . SER B 1 153 ? 15.55203 18.13940 67.97870 1.000 20.88070 153 SER B CA 1
ATOM 2163 C C . SER B 1 153 ? 16.19114 17.84395 66.63595 1.000 25.42778 153 SER B C 1
ATOM 2164 O O . SER B 1 153 ? 17.29343 18.32373 66.34482 1.000 20.48132 153 SER B O 1
ATOM 2167 N N . LEU B 1 154 ? 15.50528 17.03692 65.83394 1.000 20.43393 154 LEU B N 1
ATOM 2168 C CA . LEU B 1 154 ? 16.04711 16.61210 64.54518 1.000 26.90441 154 LEU B CA 1
ATOM 2169 C C . LEU B 1 154 ? 16.16792 17.79520 63.59465 1.000 27.20938 154 LEU B C 1
ATOM 2170 O O . LEU B 1 154 ? 16.98314 17.77435 62.68079 1.000 32.73541 154 LEU B O 1
#

InterPro domains:
  IPR000574 Tymovirus coat protein [PF00983] (1850-2025)
  IPR001788 RNA-dependent RNA polymerase, alsuviricetes [PF00978] (1424-1640)
  IPR002588 Alphavirus-like methyltransferase domain [PF01660] (45-324)
  IPR002588 Alphavirus-like methyltransferase domain [PS51743] (65-226)
  IPR007094 RNA-directed RNA polymerase, catalytic domain [PS50507] (1508-1614)
  IPR008043 Peptidase C21 [PF05381] (722-819)
  IPR027351 (+) RNA virus helicase core domain [PF01443] (908-1139)
  IPR027351 (+) RNA virus helicase core domain [PS51657] (882-1172)
  IPR027417 P-loop containing nucleoside triphosphate hydrolase [G3DSA:3.40.50.300] (903-1025)
  IPR029053 Viral coat protein subunit [G3DSA:2.60.120.20] (1841-2024)
  IPR043181 Tymovirus endopeptidase domain [G3DSA:3.90.70.100] (664-809)
  IPR043502 DNA/RNA polymerase superfamily [SSF56672] (1285-1693)
  IPR043629 Salyut domain [PF19227] (487-534)

Foldseek 3Di:
DCVCQVVFPQFDDDKAFQCVVQPAQKDPPQRRDIFGFGDDDQDPDDDLVVACVVLVVVCVQPVDDSVNLVVQLRNGGGPCQVPVPCCNPNNDDSNSVSSVLSVQQEWEWEQEDVGTDITHHPRRPGYYYHYDYDDDDDDDDPPDDD/DDCPCQVPFPQFDDDKAFQCVVQPAQKDPPQRRDIFGFGPPDFDPPDDLVQAQVVLVVVCVQPVDHSVNLVRQLRNGGGPCQCPVPCCNPNHDDSNSVSSVLSVQQEWEWEAEPVGIDITHHPRRPGYYYHYDYDDDDDDDDPPDDD

B-factor: mean 25.77, std 9.11, range [11.63, 63.07]

Sequence (293 aa):
DTARLDADPSASGPVMEFRELQKGAYIEPTGAFLTRARNSVSSSIPYPARAACLLVAVSQATGLPTRTLWAALCANLPDSVLDDGSLATLGLTTDHFAVLARIFSLRCRFVSEHGDVELGLHDATSRFTIRHTPGHFELVADNFSLPDTARLDADPSASGPVMEFRELQKGAYIEPTGAFLTRARNSVSSSIPYPARAACLLVAVSQATGLPTRTLWAALCANLPDSVLDDGSLATLGLTTDHFAVLARIFSLRCRFVSEHGDVELGLHDATSRFTIRHTPGHFELVADNFSL

Radius of gyration: 21.66 Å; Cα contacts (8 Å, |Δi|>4): 486; chains: 2; bounding box: 43×43×84 Å

GO terms:
  GO:0004843 cysteine-type deubiquitinase activity (F, EXP)